Protein AF-A0A0K0PEB9-F1 (afdb_monomer)

Foldseek 3Di:
DDPDPDDFPQDPVDNQEGEAADAAQDKDKDKFAQQFKPVNQPPQKFQKDFQVPDPPAPVVDDPPGDIDGVCVQQPPKDKDWQPDDPRITMIMIGHHLAGDPPDDVGMWTWMHHPNRHIYTYGHDVVSRCLSVPAAEAEAEFDADPVQLETEDECAVVFAWDPPDLRAHEYEYEYEHEAFHKYKYKDADCPDPLQVVKAKPPNPPQFFFQFVHDTDGPCVQQPPKHWDWDADPVRRMIIIMITGHQAHQAKGKTKMKIHRQPRWDQDPNDITGTHMYMYIYIYHGHDNDDPDDDPPD

pLDDT: mean 83.05, std 12.18, range [39.0, 98.06]

Mean predicted aligned error: 13.54 Å

Sequence (296 aa):
SSDSIFIHKKNEKNNSICEIDLVPNRIVGINCPNKKLKPENCFSQMYYIKESEFNGSMESFNDSTNKVDITSIIKNAVSINNIERNNNTYSYLILPNYVDLDANMGQIFICTCDNKYIAKIKTDPESIKAENKHKSETRSCEYDYVNKIARCNI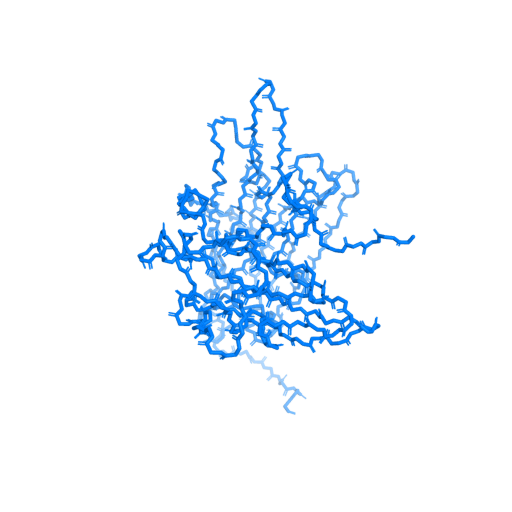MEGMETNVSDVNSTVITYNVNLSRWDRLIIKYPTSNKFQFESSFVNPFNLKEKVLYNNMPTYIDDILPGAIVYNKYDPRTKLIEYTLRIPPYIPKHIQFAIEFNNRYTLANCNEEKVQGNIAYINVNVNQGYKEISGCDFTG

Nearest PDB structures (foldseek):
  7s7q-assembly1_B  TM=3.642E-01  e=2.317E-09  Plasmodium falciparum 3D7
  7kj7-assembly2_A  TM=3.127E-01  e=4.496E-10  Plasmodium falciparum 3D7
  6h5n-assembly1_A  TM=6.547E-01  e=6.128E-06  Plasmodium falciparum 3D7
  7zxf-assembly1_A  TM=2.964E-01  e=2.317E-09  Plasmodium falciparum
  6e63-assembly1_P  TM=7.206E-01  e=8.181E-05  Plasmodium falciparum

InterPro domains:
  IPR010884 6-Cysteine (6-Cys) domain [PF07422] (7-115)
  IPR010884 6-Cysteine (6-Cys) domain [PS51701] (1-135)
  IPR010884 6-Cysteine (6-Cys) domain [PS51701] (137-285)
  IPR010884 6-Cysteine (6-Cys) domain [SM00970] (1-117)
  IPR038160 6-Cysteine (6-Cys) domain superfamily [G3DSA:2.60.40.2860] (1-141)

Organism: Plasmodium vinckei (NCBI:txid5860)

Secondary structure (DSSP, 8-state):
----SS---B-SS-TTEEEEEE-TT-EEEEEEETT-EESTTTTTEEEEEEGGG--S-GGG-STTS-EEEHHHHSTT-EEEEEEEETTEEEEEEE--S----TT-TTEEEEEEETTTEEEEEEE-HHHHHHHH-PPEEEEE-EEETTTTEEEEE-HHHHSPPTT-SS--EEEEEEEE-TT-EEEEEEE-TTSTT-TT-EEESS-TTTEEEETTEEEEHHHHSTT-EEEEEEETTTTEEEEEEEPPSB-SS-EEEEEEEE-TT-EEEETTEEEE--EEEEEEEE---BS--SS-----

Radius of gyration: 22.92 Å; Cα contacts (8 Å, |Δi|>4): 674; chains: 1; bounding box: 53×54×60 Å

Structure (mmCIF, N/CA/C/O backbone):
data_AF-A0A0K0PEB9-F1
#
_entry.id   AF-A0A0K0PEB9-F1
#
loop_
_atom_site.group_PDB
_atom_site.id
_atom_site.type_symbol
_atom_site.label_atom_id
_atom_site.label_alt_id
_atom_site.label_comp_id
_atom_site.label_asym_id
_atom_site.label_entity_id
_atom_site.label_seq_id
_atom_site.pdbx_PDB_ins_code
_atom_site.Cartn_x
_atom_site.Cartn_y
_atom_site.Cartn_z
_atom_site.occupancy
_atom_site.B_iso_or_equiv
_atom_site.auth_seq_id
_atom_site.auth_comp_id
_atom_site.auth_asym_id
_atom_site.auth_atom_id
_atom_site.pdbx_PDB_model_num
ATOM 1 N N . SER A 1 1 ? 8.535 -4.505 31.436 1.00 39.00 1 SER A N 1
ATOM 2 C CA . SER A 1 1 ? 8.425 -5.118 30.101 1.00 39.00 1 SER A CA 1
ATOM 3 C C . SER A 1 1 ? 7.060 -4.754 29.561 1.00 39.00 1 SER A C 1
ATOM 5 O O . SER A 1 1 ? 6.071 -5.229 30.105 1.00 39.00 1 SER A O 1
ATOM 7 N N . SER A 1 2 ? 6.980 -3.805 28.632 1.00 39.38 2 SER A N 1
ATOM 8 C CA . SER A 1 2 ? 5.692 -3.337 28.104 1.00 39.38 2 SER A CA 1
ATOM 9 C C . SER A 1 2 ? 5.847 -2.781 26.692 1.00 39.38 2 SER A C 1
ATOM 11 O O . SER A 1 2 ? 5.469 -1.645 26.422 1.00 39.38 2 SER A O 1
ATOM 13 N N . ASP A 1 3 ? 6.376 -3.600 25.790 1.00 41.31 3 ASP A N 1
ATOM 14 C CA . ASP A 1 3 ? 6.283 -3.347 24.352 1.00 41.31 3 ASP A CA 1
ATOM 15 C C . ASP A 1 3 ? 4.915 -3.854 23.871 1.00 41.31 3 ASP A C 1
ATOM 17 O O . ASP A 1 3 ? 4.792 -4.877 23.198 1.00 41.31 3 ASP A O 1
ATOM 21 N N . SER A 1 4 ? 3.843 -3.197 24.323 1.00 55.91 4 SER A N 1
ATOM 22 C CA . SER A 1 4 ? 2.513 -3.451 23.768 1.00 55.91 4 SER A CA 1
ATOM 23 C C . SER A 1 4 ? 2.443 -2.789 22.397 1.00 55.91 4 SER A C 1
ATOM 25 O O . SER A 1 4 ? 2.573 -1.574 22.293 1.00 55.91 4 SER A O 1
ATOM 27 N N . ILE A 1 5 ? 2.200 -3.579 21.350 1.00 62.69 5 ILE A N 1
ATOM 28 C CA . ILE A 1 5 ? 1.975 -3.081 19.981 1.00 62.69 5 ILE A CA 1
ATOM 29 C C . ILE A 1 5 ? 0.643 -2.319 19.830 1.00 62.69 5 ILE A C 1
ATOM 31 O O . ILE A 1 5 ? 0.369 -1.761 18.772 1.00 62.69 5 ILE A O 1
ATOM 35 N N . PHE A 1 6 ? -0.203 -2.312 20.868 1.00 67.31 6 PHE A N 1
ATOM 36 C CA . PHE A 1 6 ? -1.509 -1.656 20.864 1.00 67.31 6 PHE A CA 1
ATOM 37 C C . PHE A 1 6 ? -1.445 -0.281 21.525 1.00 67.31 6 PHE A C 1
ATOM 39 O O . PHE A 1 6 ? -1.045 -0.150 22.684 1.00 67.31 6 PHE A O 1
ATOM 46 N N . ILE A 1 7 ? -1.938 0.734 20.815 1.00 62.91 7 ILE A N 1
ATOM 47 C CA . ILE A 1 7 ? -2.162 2.071 21.369 1.00 62.91 7 ILE A CA 1
ATOM 48 C C . ILE A 1 7 ? -3.443 2.013 22.212 1.00 62.91 7 ILE A C 1
ATOM 50 O O . ILE A 1 7 ? -4.549 1.912 21.684 1.00 62.91 7 ILE A O 1
ATOM 54 N N . HIS A 1 8 ? -3.307 2.034 23.538 1.00 58.00 8 HIS A N 1
ATOM 55 C CA . HIS A 1 8 ? -4.449 1.969 24.451 1.00 58.00 8 HIS A CA 1
ATOM 56 C C . HIS A 1 8 ? -5.245 3.286 24.463 1.00 58.00 8 HIS A C 1
ATOM 58 O O . HIS A 1 8 ? -4.928 4.191 25.232 1.00 58.00 8 HIS A O 1
ATOM 64 N N . LYS A 1 9 ? -6.331 3.372 23.685 1.00 57.75 9 LYS A N 1
ATOM 65 C CA . LYS A 1 9 ? -7.384 4.385 23.878 1.00 57.75 9 LYS A CA 1
ATOM 66 C C . LYS A 1 9 ? -8.412 3.887 24.902 1.00 57.75 9 LYS A C 1
ATOM 68 O O . LYS A 1 9 ? -9.452 3.336 24.548 1.00 57.75 9 LYS A O 1
ATOM 73 N N . LYS A 1 10 ? -8.099 4.022 26.193 1.00 59.25 10 LYS A N 1
ATOM 74 C CA . LYS A 1 10 ? -9.083 3.774 27.264 1.00 59.25 10 LYS A CA 1
ATOM 75 C C . LYS A 1 10 ? -10.063 4.944 27.328 1.00 59.25 10 LYS A C 1
ATOM 77 O O . LYS A 1 10 ? -9.634 6.091 27.250 1.00 59.25 10 LYS A O 1
ATOM 82 N N . ASN A 1 11 ? -11.353 4.653 27.476 1.00 63.75 11 ASN A N 1
ATOM 83 C CA . ASN A 1 11 ? -12.372 5.684 27.652 1.00 63.75 11 ASN A CA 1
ATOM 84 C C . ASN A 1 11 ? -12.143 6.437 28.981 1.00 63.75 11 ASN A C 1
ATOM 86 O O . ASN A 1 11 ? -11.954 5.812 30.024 1.00 63.75 11 ASN A O 1
ATOM 90 N N . GLU A 1 12 ? -12.190 7.772 28.943 1.00 60.44 12 GLU A N 1
ATOM 91 C CA . GLU A 1 12 ? -11.900 8.650 30.092 1.00 60.44 12 GLU A CA 1
ATOM 92 C C . GLU A 1 12 ? -12.890 8.496 31.260 1.00 60.44 12 GLU A C 1
ATOM 94 O O . GLU A 1 12 ? -12.547 8.769 32.409 1.00 60.44 12 GLU A O 1
ATOM 99 N N . LYS A 1 13 ? -14.121 8.048 30.983 1.00 64.00 13 LYS A N 1
ATOM 100 C CA . LYS A 1 13 ? -15.196 7.875 31.972 1.00 64.00 13 LYS A CA 1
ATOM 101 C C . LYS A 1 13 ? -15.295 6.442 32.491 1.00 64.00 13 LYS A C 1
ATOM 103 O O . LYS A 1 13 ? -15.710 6.238 33.629 1.00 64.00 13 LYS A O 1
ATOM 108 N N . ASN A 1 14 ? -14.934 5.448 31.678 1.00 74.50 14 ASN A N 1
ATOM 109 C CA . ASN A 1 14 ? -14.930 4.044 32.084 1.00 74.50 14 ASN A CA 1
ATOM 110 C C . ASN A 1 14 ? -13.708 3.308 31.524 1.00 74.50 14 ASN A C 1
ATOM 112 O O . ASN A 1 14 ? -13.698 2.860 30.380 1.00 74.50 14 ASN A O 1
ATOM 116 N N . ASN A 1 15 ? -12.723 3.080 32.393 1.00 76.00 15 ASN A N 1
ATOM 117 C CA . ASN A 1 15 ? -11.472 2.386 32.070 1.00 76.00 15 ASN A CA 1
ATOM 118 C C . ASN A 1 15 ? -11.646 0.927 31.607 1.00 76.00 15 ASN A C 1
ATOM 120 O O . ASN A 1 15 ? -10.672 0.308 31.171 1.00 76.00 15 ASN A O 1
ATOM 124 N N . SER A 1 16 ? -12.851 0.367 31.737 1.00 82.31 16 SER A N 1
ATOM 125 C CA . SER A 1 16 ? -13.195 -0.975 31.262 1.00 82.31 16 SER A CA 1
ATOM 126 C C . SER A 1 16 ? -13.665 -0.980 29.803 1.00 82.31 16 SER A C 1
ATOM 128 O O . SER A 1 16 ? -13.763 -2.050 29.206 1.00 82.31 16 SER A O 1
ATOM 130 N N . ILE A 1 17 ? -13.926 0.194 29.218 1.00 86.25 17 ILE A N 1
ATOM 131 C CA . ILE A 1 17 ? -14.344 0.351 27.824 1.00 86.25 17 ILE A CA 1
ATOM 132 C C . ILE A 1 17 ? -13.159 0.854 26.991 1.00 86.25 17 ILE A C 1
ATOM 134 O O . ILE A 1 17 ? -12.533 1.871 27.301 1.00 86.25 17 ILE A O 1
ATOM 138 N N . CYS A 1 18 ? -12.858 0.125 25.922 1.00 86.50 18 CYS A N 1
ATOM 139 C CA . CYS A 1 18 ? -11.914 0.509 24.882 1.00 86.50 18 CYS A CA 1
ATOM 140 C C . CYS A 1 18 ? -12.711 0.958 23.658 1.00 86.50 18 CYS A C 1
ATOM 142 O O . CYS A 1 18 ? -13.524 0.185 23.150 1.00 86.50 18 CYS A O 1
ATOM 144 N N . GLU A 1 19 ? -12.494 2.189 23.201 1.00 87.00 19 GLU A N 1
ATOM 145 C CA . GLU A 1 19 ? -13.156 2.708 22.004 1.00 87.00 19 GLU A CA 1
ATOM 146 C C . GLU A 1 19 ? -12.254 2.520 20.787 1.00 87.00 19 GLU A C 1
ATOM 148 O O . GLU A 1 19 ? -11.094 2.941 20.781 1.00 87.00 19 GLU A O 1
ATOM 153 N N . ILE A 1 20 ? -12.790 1.855 19.766 1.00 87.31 20 ILE A N 1
ATOM 154 C CA . ILE A 1 20 ? -12.085 1.550 18.524 1.00 87.31 20 ILE A CA 1
ATOM 155 C C . ILE A 1 20 ? -12.890 2.136 17.368 1.00 87.31 20 ILE A C 1
ATOM 157 O O . ILE A 1 20 ? -14.010 1.703 17.094 1.00 87.31 20 ILE A O 1
ATOM 161 N N . ASP A 1 21 ? -12.295 3.088 16.662 1.00 84.50 21 ASP A N 1
ATOM 162 C CA . ASP A 1 21 ? -12.891 3.643 15.452 1.00 84.50 21 ASP A CA 1
ATOM 163 C C . ASP A 1 21 ? -12.456 2.809 14.239 1.00 84.50 21 ASP A C 1
ATOM 165 O O . ASP A 1 21 ? -11.262 2.596 14.000 1.00 84.50 21 ASP A O 1
ATOM 169 N N . LEU A 1 22 ? -13.431 2.326 13.468 1.00 83.94 22 LEU A N 1
ATOM 170 C CA . LEU A 1 22 ? -13.203 1.640 12.201 1.00 83.94 22 LEU A CA 1
ATOM 171 C C . LEU A 1 22 ? -12.957 2.679 11.114 1.00 83.94 22 LEU A C 1
ATOM 173 O O . LEU A 1 22 ? -13.887 3.240 10.535 1.00 83.94 22 LEU A O 1
ATOM 177 N N . VAL A 1 23 ? -11.678 2.937 10.870 1.00 78.44 23 VAL A N 1
ATOM 178 C CA . VAL A 1 23 ? -11.197 3.923 9.905 1.00 78.44 23 VAL A CA 1
ATOM 179 C C . VAL A 1 23 ? -10.524 3.200 8.725 1.00 78.44 23 VAL A C 1
ATOM 181 O O . VAL A 1 23 ? -9.711 2.309 8.984 1.00 78.44 23 VAL A O 1
ATOM 184 N N . PRO A 1 24 ? -10.829 3.543 7.454 1.00 76.31 24 PRO A N 1
ATOM 185 C CA . PRO A 1 24 ? -10.252 2.885 6.279 1.00 76.31 24 PRO A CA 1
ATOM 186 C C . PRO A 1 24 ? -8.717 2.870 6.288 1.00 76.31 24 PRO A C 1
ATOM 188 O O . PRO A 1 24 ? -8.083 3.732 6.897 1.00 76.31 24 PRO A O 1
ATOM 191 N N . ASN A 1 25 ? -8.119 1.899 5.588 1.00 68.38 25 ASN A N 1
ATOM 192 C CA . ASN A 1 25 ? -6.662 1.726 5.476 1.00 68.38 25 ASN A CA 1
ATOM 193 C C . ASN A 1 25 ? -5.943 1.616 6.841 1.00 68.38 25 ASN A C 1
ATOM 195 O O . ASN A 1 25 ? -4.844 2.137 7.036 1.00 68.38 25 ASN A O 1
ATOM 199 N N . ARG A 1 26 ? -6.581 0.979 7.831 1.00 77.75 26 ARG A N 1
ATOM 200 C CA . ARG A 1 26 ? -5.985 0.716 9.149 1.00 77.75 26 ARG A CA 1
ATOM 201 C C . ARG A 1 26 ? -6.176 -0.730 9.569 1.00 77.75 26 ARG A C 1
ATOM 203 O O . ARG A 1 26 ? -7.090 -1.423 9.126 1.00 77.75 26 ARG A O 1
ATOM 210 N N . ILE A 1 27 ? -5.308 -1.156 10.479 1.00 82.12 27 ILE A N 1
ATOM 211 C CA . ILE A 1 27 ? -5.440 -2.418 11.197 1.00 82.12 27 ILE A CA 1
ATOM 212 C C . ILE A 1 27 ? -5.854 -2.083 12.622 1.00 82.12 27 ILE A C 1
ATOM 214 O O . ILE A 1 27 ? -5.212 -1.268 13.286 1.00 82.12 27 ILE A O 1
ATOM 218 N N . VAL A 1 28 ? -6.914 -2.721 13.096 1.00 87.56 28 VAL A N 1
ATOM 219 C CA . VAL A 1 28 ? -7.317 -2.676 14.502 1.00 87.56 28 VAL A CA 1
ATOM 220 C C . VAL A 1 28 ? -7.172 -4.063 15.106 1.00 87.56 28 VAL A C 1
ATOM 222 O O . VAL A 1 28 ? -7.186 -5.067 14.396 1.00 87.56 28 VAL A O 1
ATOM 225 N N . GLY A 1 29 ? -7.006 -4.140 16.421 1.00 88.62 29 GLY A N 1
ATOM 226 C CA . GLY A 1 29 ? -6.894 -5.429 17.080 1.00 88.62 29 GLY A CA 1
ATOM 227 C C . GLY A 1 29 ? -7.183 -5.373 18.569 1.00 88.62 29 GLY A C 1
ATOM 228 O O . GLY A 1 29 ? -7.171 -4.310 19.190 1.00 88.62 29 GLY A O 1
ATOM 229 N N . ILE A 1 30 ? -7.456 -6.548 19.123 1.00 88.81 30 ILE A N 1
ATOM 230 C CA . ILE A 1 30 ? -7.742 -6.786 20.532 1.00 88.81 30 ILE A CA 1
ATOM 231 C C . ILE A 1 30 ? -6.785 -7.868 21.015 1.00 88.81 30 ILE A C 1
ATOM 233 O O . ILE A 1 30 ? -6.625 -8.908 20.382 1.00 88.81 30 ILE A O 1
ATOM 237 N N . ASN A 1 31 ? -6.181 -7.620 22.170 1.00 87.38 31 ASN A N 1
ATOM 238 C CA . ASN A 1 31 ? -5.461 -8.616 22.946 1.00 87.38 31 ASN A CA 1
ATOM 239 C C . ASN A 1 31 ? -6.259 -8.884 24.224 1.00 87.38 31 ASN A C 1
ATOM 241 O O . ASN A 1 31 ? -6.327 -8.018 25.099 1.00 87.38 31 ASN A O 1
ATOM 245 N N . CYS A 1 32 ? -6.884 -10.055 24.307 1.00 86.88 32 CYS A N 1
ATOM 246 C CA . CYS A 1 32 ? -7.763 -10.427 25.402 1.00 86.88 32 CYS A CA 1
ATOM 247 C C . CYS A 1 32 ? -7.108 -11.457 26.334 1.00 86.88 32 CYS A C 1
ATOM 249 O O . CYS A 1 32 ? -6.793 -12.557 25.879 1.00 86.88 32 CYS A O 1
ATOM 251 N N . PRO A 1 33 ? -6.920 -11.166 27.632 1.00 85.12 33 PRO A N 1
ATOM 252 C CA . PRO A 1 33 ? -6.400 -12.152 28.572 1.00 85.12 33 PRO A CA 1
ATOM 253 C C . PRO A 1 33 ? -7.372 -13.306 28.847 1.00 85.12 33 PRO A C 1
ATOM 255 O O . PRO A 1 33 ? -8.581 -13.215 28.630 1.00 85.12 33 PRO A O 1
ATOM 258 N N . ASN A 1 34 ? -6.818 -14.403 29.366 1.00 84.00 34 ASN A N 1
ATOM 259 C CA . ASN A 1 34 ? -7.530 -15.595 29.844 1.00 84.00 34 ASN A CA 1
ATOM 260 C C . ASN A 1 34 ? -8.392 -16.311 28.796 1.00 84.00 34 ASN A C 1
ATOM 262 O O . ASN A 1 34 ? -9.242 -17.121 29.161 1.00 84.00 34 ASN A O 1
ATOM 266 N N . LYS A 1 35 ? -8.194 -16.013 27.508 1.00 78.75 35 LYS A N 1
ATOM 267 C CA . LYS A 1 35 ? -8.937 -16.587 26.376 1.00 78.75 35 LYS A CA 1
ATOM 268 C C . LYS A 1 35 ? -10.462 -16.435 26.437 1.00 78.75 35 LYS A C 1
ATOM 270 O O . LYS A 1 35 ? -11.198 -17.189 25.812 1.00 78.75 35 LYS A O 1
ATOM 275 N N . LYS A 1 36 ? -10.957 -15.443 27.177 1.00 86.62 36 LYS A N 1
ATOM 276 C CA . LYS A 1 36 ? -12.396 -15.187 27.362 1.00 86.62 36 LYS A CA 1
ATOM 277 C C . LYS A 1 36 ? -12.887 -14.063 26.449 1.00 86.62 36 LYS A C 1
ATOM 279 O O . LYS A 1 36 ? -13.495 -13.105 26.927 1.00 86.62 36 LYS A O 1
ATOM 284 N N . LEU A 1 37 ? -12.574 -14.147 25.158 1.00 89.62 37 LEU A N 1
ATOM 285 C CA . LEU A 1 37 ? -13.074 -13.209 24.151 1.00 89.62 37 LEU A CA 1
ATOM 286 C C . LEU A 1 37 ? -14.478 -13.641 23.707 1.00 89.62 37 LEU A C 1
ATOM 288 O O . LEU A 1 37 ? -14.691 -14.812 23.402 1.00 89.62 37 LEU A O 1
ATOM 292 N N . LYS A 1 38 ? -15.436 -12.711 23.683 1.00 90.19 38 LYS A N 1
ATOM 293 C CA . LYS A 1 38 ? -16.801 -12.955 23.201 1.00 90.19 38 LYS A CA 1
ATOM 294 C C . LYS A 1 38 ? -17.256 -11.863 22.216 1.00 90.19 38 LYS A C 1
ATOM 296 O O . LYS A 1 38 ? -17.102 -10.687 22.534 1.00 90.19 38 LYS A O 1
ATOM 301 N N . PRO A 1 39 ? -17.879 -12.206 21.075 1.00 90.38 39 PRO A N 1
ATOM 302 C CA . PRO A 1 39 ? -17.980 -13.556 20.513 1.00 90.38 39 PRO A CA 1
ATOM 303 C C . PRO A 1 39 ? -16.595 -14.188 20.317 1.00 90.38 39 PRO A C 1
ATOM 305 O O . PRO A 1 39 ? -15.607 -13.466 20.184 1.00 90.38 39 PRO A O 1
ATOM 308 N N . GLU A 1 40 ? -16.518 -15.521 20.341 1.00 86.25 40 GLU A N 1
ATOM 309 C CA . GLU A 1 40 ? -15.233 -16.244 20.296 1.00 86.25 40 GLU A CA 1
ATOM 310 C C . GLU A 1 40 ? -14.388 -15.858 19.080 1.00 86.25 40 GLU A C 1
ATOM 312 O O . GLU A 1 40 ? -13.171 -15.884 19.138 1.00 86.25 40 GLU A O 1
ATOM 317 N N . ASN A 1 41 ? -15.023 -15.470 17.980 1.00 85.81 41 ASN A N 1
ATOM 318 C CA . ASN A 1 41 ? -14.407 -15.069 16.722 1.00 85.81 41 ASN A CA 1
ATOM 319 C C . ASN A 1 41 ? -14.537 -13.563 16.443 1.00 85.81 41 ASN A C 1
ATOM 321 O O . ASN A 1 41 ? -14.538 -13.173 15.278 1.00 85.81 41 ASN A O 1
ATOM 325 N N . CYS A 1 42 ? -14.638 -12.702 17.458 1.00 88.25 42 CYS A N 1
ATOM 326 C CA . CYS A 1 42 ? -14.404 -11.267 17.255 1.00 88.25 42 CYS A CA 1
ATOM 327 C C . CYS A 1 42 ? -13.013 -11.095 16.615 1.00 88.25 42 CYS A C 1
ATOM 329 O O . CYS A 1 42 ? -12.052 -11.625 17.165 1.00 88.25 42 CYS A O 1
ATOM 331 N N . PHE A 1 43 ? -12.813 -10.460 15.455 1.00 88.81 43 PHE A N 1
ATOM 332 C CA . PHE A 1 43 ? -13.622 -9.491 14.700 1.00 88.81 43 PHE A CA 1
ATOM 333 C C . PHE A 1 43 ? -14.453 -10.056 13.529 1.00 88.81 43 PHE A C 1
ATOM 335 O O . PHE A 1 43 ? -15.138 -9.276 12.875 1.00 88.81 43 PHE A O 1
ATOM 342 N N . SER A 1 44 ? -14.416 -11.359 13.224 1.00 87.06 44 SER A N 1
ATOM 343 C CA . SER A 1 44 ? -15.288 -11.937 12.181 1.00 87.06 44 SER A CA 1
ATOM 344 C C . SER A 1 44 ? -16.759 -11.782 12.524 1.00 87.06 44 SER A C 1
ATOM 346 O O . SER A 1 44 ? -17.521 -11.309 11.691 1.00 87.06 44 SER A O 1
ATOM 348 N N . GLN A 1 45 ? -17.149 -12.162 13.744 1.00 90.81 45 GLN A N 1
ATOM 349 C CA . GLN A 1 45 ? -18.497 -11.925 14.244 1.00 90.81 45 GLN A CA 1
ATOM 350 C C . GLN A 1 45 ? -18.458 -11.088 15.509 1.00 90.81 45 GLN A C 1
ATOM 352 O O . GLN A 1 45 ? -17.676 -11.337 16.427 1.00 90.81 45 GLN A O 1
ATOM 357 N N . MET A 1 46 ? -19.328 -10.090 15.554 1.00 92.06 46 MET A N 1
ATOM 358 C CA . MET A 1 46 ? -19.422 -9.158 16.670 1.00 92.06 46 MET A CA 1
ATOM 359 C C . MET A 1 46 ? -20.877 -8.956 17.047 1.00 92.06 46 MET A C 1
ATOM 361 O O . MET A 1 46 ? -21.759 -9.052 16.190 1.00 92.06 46 MET A O 1
ATOM 365 N N . TYR A 1 47 ? -21.125 -8.662 18.322 1.00 92.44 47 TYR A N 1
ATOM 366 C CA . TYR A 1 47 ? -22.451 -8.222 18.731 1.00 92.44 47 TYR A CA 1
ATOM 367 C C . TYR A 1 47 ? -22.757 -6.897 18.052 1.00 92.44 47 TYR A C 1
ATOM 369 O O . TYR A 1 47 ? -21.894 -6.023 18.000 1.00 92.44 47 TYR A O 1
ATOM 377 N N . TYR A 1 48 ? -23.968 -6.755 17.536 1.00 89.81 48 TYR A N 1
ATOM 378 C CA . TYR A 1 48 ? -24.339 -5.627 16.699 1.00 89.81 48 TYR A CA 1
ATOM 379 C C . TYR A 1 48 ? -25.674 -5.069 17.167 1.00 89.81 48 TYR A C 1
ATOM 381 O O . TYR A 1 48 ? -26.718 -5.716 17.040 1.00 89.81 48 TYR A O 1
ATOM 389 N N . ILE A 1 49 ? -25.598 -3.896 17.791 1.00 88.75 49 ILE A N 1
ATOM 390 C CA . ILE A 1 49 ? -26.708 -3.256 18.498 1.00 88.75 49 ILE A CA 1
ATOM 391 C C . ILE A 1 49 ? -26.780 -1.775 18.147 1.00 88.75 49 ILE A C 1
ATOM 393 O O . ILE A 1 49 ? -25.800 -1.183 17.683 1.00 88.75 49 ILE A O 1
ATOM 397 N N . LYS A 1 50 ? -27.925 -1.148 18.421 1.00 88.12 50 LYS A N 1
ATOM 398 C CA . LYS A 1 50 ? -28.035 0.308 18.314 1.00 88.12 50 LYS A CA 1
ATOM 399 C C . LYS A 1 50 ? -27.254 0.972 19.440 1.00 88.12 50 LYS A C 1
ATOM 401 O O . LYS A 1 50 ? -27.293 0.525 20.583 1.00 88.12 50 LYS A O 1
ATOM 406 N N . GLU A 1 51 ? -26.600 2.089 19.148 1.00 86.25 51 GLU A N 1
ATOM 407 C CA . GLU A 1 51 ? -25.827 2.824 20.152 1.00 86.25 51 GLU A CA 1
ATOM 408 C C . GLU A 1 51 ? -26.699 3.292 21.326 1.00 86.25 51 GLU A C 1
ATOM 410 O O . GLU A 1 51 ? -26.257 3.264 22.470 1.00 86.25 51 GLU A O 1
ATOM 415 N N . SER A 1 52 ? -27.964 3.636 21.068 1.00 83.44 52 SER A N 1
ATOM 416 C CA . SER A 1 52 ? -28.936 4.009 22.103 1.00 83.44 52 SER A CA 1
ATOM 417 C C . SER A 1 52 ? -29.272 2.881 23.085 1.00 83.44 52 SER A C 1
ATOM 419 O O . SER A 1 52 ? -29.755 3.151 24.178 1.00 83.44 52 SER A O 1
ATOM 421 N N . GLU A 1 53 ? -29.058 1.622 22.696 1.00 84.94 53 GLU A N 1
ATOM 422 C CA . GLU A 1 53 ? -29.317 0.439 23.529 1.00 84.94 53 GLU A CA 1
ATOM 423 C C . GLU A 1 53 ? -28.093 0.072 24.386 1.00 84.94 53 GLU A C 1
ATOM 425 O O . GLU A 1 53 ? -28.175 -0.773 25.278 1.00 84.94 53 GLU A O 1
ATOM 430 N N . PHE A 1 54 ? -26.950 0.726 24.155 1.00 86.62 54 PHE A N 1
ATOM 431 C CA . PHE A 1 54 ? -25.731 0.488 24.910 1.00 86.62 54 PHE A CA 1
ATOM 432 C C . PHE A 1 54 ? -25.767 1.185 26.272 1.00 86.62 54 PHE A C 1
ATOM 434 O O . PHE A 1 54 ? -25.612 2.400 26.378 1.00 86.62 54 PHE A O 1
ATOM 441 N N . ASN A 1 55 ? -25.890 0.398 27.339 1.00 82.12 55 ASN A N 1
ATOM 442 C CA . ASN A 1 55 ? -25.899 0.891 28.720 1.00 82.12 55 ASN A CA 1
ATOM 443 C C . ASN A 1 55 ? -24.533 0.785 29.432 1.00 82.12 55 ASN A C 1
ATOM 445 O O . ASN A 1 55 ? -24.435 1.082 30.620 1.00 82.12 55 ASN A O 1
ATOM 449 N N . GLY A 1 56 ? -23.482 0.336 28.736 1.00 78.69 56 GLY A N 1
ATOM 450 C CA . GLY A 1 56 ? -22.146 0.149 29.313 1.00 78.69 56 GLY A CA 1
ATOM 451 C C . GLY A 1 56 ? -21.972 -1.098 30.189 1.00 78.69 56 GLY A C 1
ATOM 452 O O . GLY A 1 56 ? -20.886 -1.280 30.739 1.00 78.69 56 GLY A O 1
ATOM 453 N N . SER A 1 57 ? -22.991 -1.957 30.312 1.00 78.62 57 SER A N 1
ATOM 454 C CA . SER A 1 57 ? -22.941 -3.198 31.095 1.00 78.62 57 SER A CA 1
ATOM 455 C C . SER A 1 57 ? -22.771 -4.431 30.210 1.00 78.62 57 SER A C 1
ATOM 457 O O . SER A 1 57 ? -23.452 -4.594 29.196 1.00 78.62 57 SER A O 1
ATOM 459 N N . MET A 1 58 ? -21.900 -5.347 30.639 1.00 72.56 58 MET A N 1
ATOM 460 C CA . MET A 1 58 ? -21.659 -6.619 29.953 1.00 72.56 58 MET A CA 1
ATOM 461 C C . MET A 1 58 ? -22.831 -7.600 30.030 1.00 72.56 58 MET A C 1
ATOM 463 O O . MET A 1 58 ? -22.928 -8.483 29.183 1.00 72.56 58 MET A O 1
ATOM 467 N N . GLU A 1 59 ? -23.726 -7.439 31.006 1.00 72.00 59 GLU A N 1
ATOM 468 C CA . GLU A 1 59 ? -24.890 -8.318 31.212 1.00 72.00 59 GLU A CA 1
ATOM 469 C C . GLU A 1 59 ? -25.871 -8.293 30.032 1.00 72.00 59 GLU A C 1
ATOM 471 O O . GLU A 1 59 ? -26.661 -9.216 29.853 1.00 72.00 59 GLU A O 1
ATOM 476 N N . SER A 1 60 ? -25.784 -7.255 29.196 1.00 68.75 60 SER A N 1
ATOM 477 C CA . SER A 1 60 ? -26.579 -7.107 27.977 1.00 68.75 60 SER A CA 1
ATOM 478 C C . SER A 1 60 ? -26.093 -7.970 26.800 1.00 68.75 60 SER A C 1
ATOM 480 O O . SER A 1 60 ? -26.824 -8.116 25.819 1.00 68.75 60 SER A O 1
ATOM 482 N N . PHE A 1 61 ? -24.898 -8.573 26.891 1.00 80.50 61 PHE A N 1
ATOM 483 C CA . PHE A 1 61 ? -24.287 -9.353 25.809 1.00 80.50 61 PHE A CA 1
ATOM 484 C C . PHE A 1 61 ? -24.212 -10.838 26.160 1.00 80.50 61 PHE A C 1
ATOM 486 O O . PHE A 1 61 ? -23.371 -11.276 26.949 1.00 80.50 61 PHE A O 1
ATOM 493 N N . ASN A 1 62 ? -25.073 -11.630 25.532 1.00 74.38 62 ASN A N 1
ATOM 494 C CA . ASN A 1 62 ? -25.123 -13.078 25.682 1.00 74.38 62 ASN A CA 1
ATOM 495 C C . ASN A 1 62 ? -25.224 -13.755 24.305 1.00 74.38 62 ASN A C 1
ATOM 497 O O . ASN A 1 62 ? -25.187 -13.105 23.262 1.00 74.38 62 ASN A O 1
ATOM 501 N N . ASP A 1 63 ? -25.353 -15.079 24.287 1.00 70.50 63 ASP A N 1
ATOM 502 C CA . ASP A 1 63 ? -25.385 -15.821 23.026 1.00 70.50 63 ASP A CA 1
ATOM 503 C C . ASP A 1 63 ? -26.631 -15.575 22.167 1.00 70.50 63 ASP A C 1
ATOM 505 O O . ASP A 1 63 ? -26.576 -15.857 20.971 1.00 70.50 63 ASP A O 1
ATOM 509 N N . SER A 1 64 ? -27.708 -15.015 22.731 1.00 72.25 64 SER A N 1
ATOM 510 C CA . SER A 1 64 ? -28.901 -14.611 21.979 1.00 72.25 64 SER A CA 1
ATOM 511 C C . SER A 1 64 ? -28.849 -13.168 21.473 1.00 72.25 64 SER A C 1
ATOM 513 O O . SER A 1 64 ? -29.715 -12.771 20.693 1.00 72.25 64 SER A O 1
ATOM 515 N N . THR A 1 65 ? -27.839 -12.382 21.858 1.00 81.38 65 THR A N 1
ATOM 516 C CA . THR A 1 65 ? -27.603 -11.058 21.279 1.00 81.38 65 THR A CA 1
ATOM 517 C C . THR A 1 65 ? -27.282 -11.190 19.790 1.00 81.38 65 THR A C 1
ATOM 519 O O . THR A 1 65 ? -26.510 -12.060 19.388 1.00 81.38 65 THR A O 1
ATOM 522 N N . ASN A 1 66 ? -27.850 -10.302 18.969 1.00 85.56 66 ASN A N 1
ATOM 523 C CA . ASN A 1 66 ? -27.628 -10.282 17.526 1.00 85.56 66 ASN A CA 1
ATOM 524 C C . ASN A 1 66 ? -26.129 -10.191 17.194 1.00 85.56 66 ASN A C 1
ATOM 526 O O . ASN A 1 66 ? -25.433 -9.301 17.691 1.00 85.56 66 ASN A O 1
ATOM 530 N N . LYS A 1 67 ? -25.647 -11.104 16.346 1.00 90.56 67 LYS A N 1
ATOM 531 C CA . LYS A 1 67 ? -24.259 -11.165 15.875 1.00 90.56 67 LYS A CA 1
ATOM 532 C C . LYS A 1 67 ? -24.248 -10.944 14.368 1.00 90.56 67 LYS A C 1
ATOM 534 O O . LYS A 1 67 ? -25.064 -11.524 13.658 1.00 90.56 67 LYS A O 1
ATOM 539 N N . VAL A 1 68 ? -23.305 -10.147 13.881 1.00 89.31 68 VAL A N 1
ATOM 540 C CA . VAL A 1 68 ? -23.148 -9.874 12.446 1.00 89.31 68 VAL A CA 1
ATOM 541 C C . VAL A 1 68 ? -21.755 -10.253 11.976 1.00 89.31 68 VAL A C 1
ATOM 543 O O . VAL A 1 68 ? -20.794 -10.114 12.733 1.00 89.31 68 VAL A O 1
ATOM 546 N N . ASP A 1 69 ? -21.653 -10.721 10.733 1.00 88.31 69 ASP A N 1
ATOM 547 C CA . ASP A 1 69 ? -20.368 -10.893 10.059 1.00 88.31 69 ASP A CA 1
ATOM 548 C C . ASP A 1 69 ? -19.856 -9.534 9.572 1.00 88.31 69 ASP A C 1
ATOM 550 O O . ASP A 1 69 ? -20.539 -8.848 8.804 1.00 88.31 69 ASP A O 1
ATOM 554 N N . ILE A 1 70 ? -18.653 -9.138 9.986 1.00 84.81 70 ILE A N 1
ATOM 555 C CA . ILE A 1 70 ? -18.093 -7.836 9.611 1.00 84.81 70 ILE A CA 1
ATOM 556 C C . ILE A 1 70 ? -17.924 -7.675 8.100 1.00 84.81 70 ILE A C 1
ATOM 558 O O . ILE A 1 70 ? -18.073 -6.567 7.598 1.00 84.81 70 ILE A O 1
ATOM 562 N N . THR A 1 71 ? -17.678 -8.756 7.357 1.00 82.12 71 THR A N 1
ATOM 563 C CA . THR A 1 71 ? -17.487 -8.712 5.897 1.00 82.12 71 THR A CA 1
ATOM 564 C C . THR A 1 71 ? -18.786 -8.440 5.140 1.00 82.12 71 THR A C 1
ATOM 566 O O . THR A 1 71 ? -18.755 -7.911 4.027 1.00 82.12 71 THR A O 1
ATOM 569 N N . SER A 1 72 ? -19.934 -8.738 5.762 1.00 82.88 72 SER A N 1
ATOM 570 C CA . SER A 1 72 ? -21.256 -8.383 5.232 1.00 82.88 72 SER A CA 1
ATOM 571 C C . SER A 1 72 ? -21.549 -6.884 5.342 1.00 82.88 72 SER A C 1
ATOM 573 O O . SER A 1 72 ? -22.333 -6.355 4.557 1.00 82.88 72 SER A O 1
ATOM 575 N N . ILE A 1 73 ? -20.887 -6.201 6.283 1.00 82.38 73 ILE A N 1
ATOM 576 C CA . ILE A 1 73 ? -21.042 -4.766 6.526 1.00 82.38 73 ILE A CA 1
ATOM 577 C C . ILE A 1 73 ? -19.932 -3.962 5.838 1.00 82.38 73 ILE A C 1
ATOM 579 O O . ILE A 1 73 ? -20.206 -3.000 5.129 1.00 82.38 73 ILE A O 1
ATOM 583 N N . ILE A 1 74 ? -18.676 -4.372 6.016 1.00 82.50 74 ILE A N 1
ATOM 584 C CA . ILE A 1 74 ? -17.492 -3.759 5.414 1.00 82.50 74 ILE A CA 1
ATOM 585 C C . ILE A 1 74 ? -16.903 -4.747 4.407 1.00 82.50 74 ILE A C 1
ATOM 587 O O . ILE A 1 74 ? -16.118 -5.636 4.751 1.00 82.50 74 ILE A O 1
ATOM 591 N N . LYS A 1 75 ? -17.281 -4.577 3.137 1.00 81.25 75 LYS A N 1
A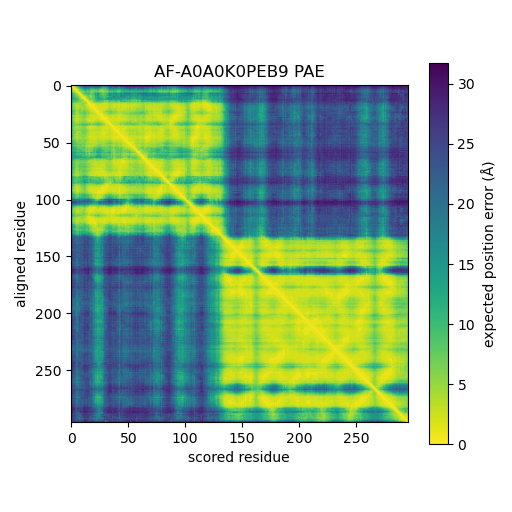TOM 592 C CA . LYS A 1 75 ? -16.781 -5.408 2.034 1.00 81.25 75 LYS A CA 1
ATOM 593 C C . LYS A 1 75 ? -15.253 -5.368 1.975 1.00 81.25 75 LYS A C 1
ATOM 595 O O . LYS A 1 75 ? -14.653 -4.308 2.118 1.00 81.25 75 LYS A O 1
ATOM 600 N N . ASN A 1 76 ? -14.634 -6.514 1.698 1.00 78.94 76 ASN A N 1
ATOM 601 C CA . ASN A 1 76 ? -13.176 -6.694 1.603 1.00 78.94 76 ASN A CA 1
ATOM 602 C C . ASN A 1 76 ? -12.390 -6.478 2.910 1.00 78.94 76 ASN A C 1
ATOM 604 O O . ASN A 1 76 ? -11.160 -6.450 2.869 1.00 78.94 76 ASN A O 1
ATOM 608 N N . ALA A 1 77 ? -13.052 -6.344 4.063 1.00 83.50 77 ALA A N 1
ATOM 609 C CA . ALA A 1 77 ? -12.355 -6.431 5.340 1.00 83.50 77 ALA A CA 1
ATOM 610 C C . ALA A 1 77 ? -11.825 -7.857 5.566 1.00 83.50 77 ALA A C 1
ATOM 612 O O . ALA A 1 77 ? -12.470 -8.837 5.192 1.00 83.50 77 ALA A O 1
ATOM 613 N N . VAL A 1 78 ? -10.658 -7.974 6.200 1.00 83.94 78 VAL A N 1
ATOM 614 C CA . VAL A 1 78 ? -10.042 -9.270 6.520 1.00 83.94 78 VAL A CA 1
ATOM 615 C C . VAL A 1 78 ? -9.897 -9.398 8.029 1.00 83.94 78 VAL A C 1
ATOM 617 O O . VAL A 1 78 ? -9.167 -8.641 8.666 1.00 83.94 78 VAL A O 1
ATOM 620 N N . SER A 1 79 ? -10.592 -10.371 8.608 1.00 86.62 79 SER A N 1
ATOM 621 C CA . SER A 1 79 ? -10.503 -10.714 10.028 1.00 86.62 79 SER A CA 1
ATOM 622 C C . SER A 1 79 ? -9.495 -11.838 10.261 1.00 86.62 79 SER A C 1
ATOM 624 O O . SER A 1 79 ? -9.543 -12.863 9.581 1.00 86.62 79 SER A O 1
ATOM 626 N N . ILE A 1 80 ? -8.637 -11.680 11.264 1.00 82.88 80 ILE A N 1
ATOM 627 C CA . ILE A 1 80 ? -7.699 -12.703 11.734 1.00 82.88 80 ILE A CA 1
ATOM 628 C C . ILE A 1 80 ? -7.997 -12.925 13.217 1.00 82.88 80 ILE A C 1
ATOM 630 O O . ILE A 1 80 ? -7.736 -12.032 14.018 1.00 82.88 80 ILE A O 1
ATOM 634 N N . ASN A 1 81 ? -8.535 -14.082 13.604 1.00 83.06 81 ASN A N 1
ATOM 635 C CA . ASN A 1 81 ? -8.990 -14.308 14.983 1.00 83.06 81 ASN A CA 1
ATOM 636 C C . ASN A 1 81 ? -8.221 -15.422 15.683 1.00 83.06 81 ASN A C 1
ATOM 638 O O . ASN A 1 81 ? -7.643 -16.295 15.038 1.00 83.06 81 ASN A O 1
ATOM 642 N N . ASN A 1 82 ? -8.326 -15.430 17.011 1.00 69.06 82 ASN A N 1
ATOM 643 C CA . ASN A 1 82 ? -7.947 -16.549 17.872 1.00 69.06 82 ASN A CA 1
ATOM 644 C C . ASN A 1 82 ? -6.498 -17.002 17.740 1.00 69.06 82 ASN A C 1
ATOM 646 O O . ASN A 1 82 ? -6.179 -18.181 17.885 1.00 69.06 82 ASN A O 1
ATOM 650 N N . ILE A 1 83 ? -5.595 -16.044 17.534 1.00 71.31 83 ILE A N 1
ATOM 651 C CA . ILE A 1 83 ? -4.169 -16.311 17.678 1.00 71.31 83 ILE A CA 1
ATOM 652 C C . ILE A 1 83 ? -3.890 -16.400 19.178 1.00 71.31 83 ILE A C 1
ATOM 654 O O . ILE A 1 83 ? -3.844 -15.389 19.881 1.00 71.31 83 ILE A O 1
ATOM 658 N N . GLU A 1 84 ? -3.745 -17.619 19.686 1.00 73.31 84 GLU A N 1
ATOM 659 C CA . GLU A 1 84 ? -3.474 -17.855 21.100 1.00 73.31 84 GLU A CA 1
ATOM 660 C C . GLU A 1 84 ? -1.979 -17.731 21.403 1.00 73.31 84 GLU A C 1
ATOM 662 O O . GLU A 1 84 ? -1.143 -18.413 20.808 1.00 73.31 84 GLU A O 1
ATOM 667 N N . ARG A 1 85 ? -1.620 -16.885 22.373 1.00 70.44 85 ARG A N 1
ATOM 668 C CA . ARG A 1 85 ? -0.238 -16.773 22.856 1.00 70.44 85 ARG A CA 1
ATOM 669 C C . ARG A 1 85 ? -0.224 -16.400 24.330 1.00 70.44 85 ARG A C 1
ATOM 671 O O . ARG A 1 85 ? -0.862 -15.432 24.723 1.00 70.44 85 ARG A O 1
ATOM 678 N N . ASN A 1 86 ? 0.531 -17.138 25.146 1.00 69.06 86 ASN A N 1
ATOM 679 C CA . ASN A 1 86 ? 0.743 -16.835 26.570 1.00 69.06 86 ASN A CA 1
ATOM 680 C C . ASN A 1 86 ? -0.563 -16.583 27.357 1.00 69.06 86 ASN A C 1
ATOM 682 O O . ASN A 1 86 ? -0.673 -15.597 28.077 1.00 69.06 86 ASN A O 1
ATOM 686 N N . ASN A 1 87 ? -1.554 -17.467 27.199 1.00 80.25 87 ASN A N 1
ATOM 687 C CA . ASN A 1 87 ? -2.889 -17.376 27.815 1.00 80.25 87 ASN A CA 1
ATOM 688 C C . ASN A 1 87 ? -3.749 -16.167 27.388 1.00 80.25 87 ASN A C 1
ATOM 690 O O . ASN A 1 87 ? -4.801 -15.920 27.975 1.00 80.25 87 ASN A O 1
ATOM 694 N N . ASN A 1 88 ? -3.333 -15.449 26.347 1.00 81.25 88 ASN A N 1
ATOM 695 C CA . ASN A 1 88 ? -4.117 -14.398 25.719 1.00 81.25 88 ASN A CA 1
ATOM 696 C C . ASN A 1 88 ? -4.641 -14.852 24.353 1.00 81.25 88 ASN A C 1
ATOM 698 O O . ASN A 1 88 ? -4.012 -15.667 23.671 1.00 81.25 88 ASN A O 1
ATOM 702 N N . THR A 1 89 ? -5.753 -14.257 23.941 1.00 83.88 89 THR A N 1
ATOM 703 C CA . THR A 1 89 ? -6.352 -14.388 22.615 1.00 83.88 89 THR A CA 1
ATOM 704 C C . THR A 1 89 ? -6.187 -13.077 21.869 1.00 83.88 89 THR A C 1
ATOM 706 O O . THR A 1 89 ? -6.665 -12.035 22.321 1.00 83.88 89 THR A O 1
ATOM 709 N N . TYR A 1 90 ? -5.511 -13.130 20.725 1.00 83.94 90 TYR A N 1
ATOM 710 C CA . TYR A 1 90 ? -5.352 -11.991 19.835 1.00 83.94 90 TYR A CA 1
ATOM 711 C C . TYR A 1 90 ? -6.302 -12.109 18.651 1.00 83.94 90 TYR A C 1
ATOM 713 O O . TYR A 1 90 ? -6.388 -13.164 18.017 1.00 83.94 90 TYR A O 1
ATOM 721 N N . SER A 1 91 ? -6.934 -10.990 18.322 1.00 88.69 91 SER A N 1
ATOM 722 C CA . SER A 1 91 ? -7.745 -10.846 17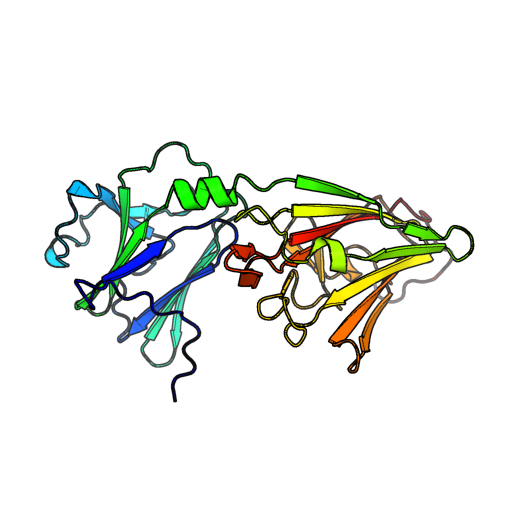.121 1.00 88.69 91 SER A CA 1
ATOM 723 C C . SER A 1 91 ? -7.467 -9.513 16.445 1.00 88.69 91 SER A C 1
ATOM 725 O O . SER A 1 91 ? -7.219 -8.509 17.114 1.00 88.69 91 SER A O 1
ATOM 727 N N . TYR A 1 92 ? -7.533 -9.499 15.119 1.00 87.56 92 TYR A N 1
ATOM 728 C CA . TYR A 1 92 ? -7.239 -8.350 14.274 1.00 87.56 92 TYR A CA 1
ATOM 729 C C . TYR A 1 92 ? -8.291 -8.202 13.180 1.00 87.56 92 TYR A C 1
ATOM 731 O O . TYR A 1 92 ? -8.855 -9.185 12.696 1.00 87.56 92 TYR A O 1
ATOM 739 N N . LEU A 1 93 ? -8.503 -6.964 12.758 1.00 88.19 93 LEU A N 1
ATOM 740 C CA . LEU A 1 93 ? -9.306 -6.606 11.602 1.00 88.19 93 LEU A CA 1
ATOM 741 C C . LEU A 1 93 ? -8.497 -5.658 10.726 1.00 88.19 93 LEU A C 1
ATOM 743 O O . LEU A 1 93 ? -8.083 -4.584 11.165 1.00 88.19 93 LEU A O 1
ATOM 747 N N . ILE A 1 94 ? -8.278 -6.076 9.487 1.00 82.44 94 ILE A N 1
ATOM 748 C CA . ILE A 1 94 ? -7.653 -5.278 8.439 1.00 82.44 94 ILE A CA 1
ATOM 749 C C . ILE A 1 94 ? -8.785 -4.639 7.640 1.00 82.44 94 ILE A C 1
ATOM 751 O O . ILE A 1 94 ? -9.598 -5.346 7.037 1.00 82.44 94 ILE A O 1
ATOM 755 N N . LEU A 1 95 ? -8.862 -3.310 7.672 1.00 82.69 95 LEU A N 1
ATOM 756 C CA . LEU A 1 95 ? -9.891 -2.555 6.964 1.00 82.69 95 LEU A CA 1
ATOM 757 C C . LEU A 1 95 ? -9.453 -2.254 5.524 1.00 82.69 95 LEU A C 1
ATOM 759 O O . LEU A 1 95 ? -8.273 -1.982 5.289 1.00 82.69 95 LEU A O 1
ATOM 763 N N . PRO A 1 96 ? -10.390 -2.271 4.560 1.00 76.38 96 PRO A N 1
ATOM 764 C CA . PRO A 1 96 ? -10.100 -1.921 3.176 1.00 76.38 96 PRO A CA 1
ATOM 765 C C . PRO A 1 96 ? -9.747 -0.434 3.032 1.00 76.38 96 PRO A C 1
ATOM 767 O O . PRO A 1 96 ? -9.997 0.386 3.919 1.00 76.38 96 PRO A O 1
ATOM 770 N N . ASN A 1 97 ? -9.221 -0.073 1.862 1.00 65.62 97 ASN A N 1
ATOM 771 C CA . ASN A 1 97 ? -8.862 1.310 1.525 1.00 65.62 97 ASN A CA 1
ATOM 772 C C . ASN A 1 97 ? -10.077 2.235 1.378 1.00 65.62 97 ASN A C 1
ATOM 774 O O . ASN A 1 97 ? -9.932 3.450 1.415 1.00 65.62 97 ASN A O 1
ATOM 778 N N . TYR A 1 98 ? -11.262 1.658 1.193 1.00 68.56 98 TYR A N 1
ATOM 779 C CA . TYR A 1 98 ? -12.516 2.378 1.067 1.00 68.56 98 TYR A CA 1
ATOM 780 C C . TYR A 1 98 ? -13.591 1.635 1.848 1.00 68.56 98 TYR A C 1
ATOM 782 O O . TYR A 1 98 ? -13.756 0.424 1.686 1.00 68.56 98 TYR A O 1
ATOM 790 N N . VAL A 1 99 ? -14.326 2.372 2.673 1.00 73.69 99 VAL A N 1
ATOM 791 C CA . VAL A 1 99 ? -15.510 1.876 3.374 1.00 73.69 99 VAL A CA 1
ATOM 792 C C . VAL A 1 99 ? -16.693 2.701 2.892 1.00 73.69 99 VAL A C 1
ATOM 794 O O . VAL A 1 99 ? -16.663 3.933 2.967 1.00 73.69 99 VAL A O 1
ATOM 797 N N . ASP A 1 100 ? -17.707 2.011 2.378 1.00 70.00 100 ASP A N 1
ATOM 798 C CA . ASP A 1 100 ? -18.964 2.634 1.983 1.00 70.00 100 ASP A CA 1
ATOM 799 C C . ASP A 1 100 ? -19.706 3.124 3.238 1.00 70.00 100 ASP A C 1
ATOM 801 O O . ASP A 1 100 ? -19.814 2.410 4.238 1.00 70.00 100 ASP A O 1
ATOM 805 N N . LEU A 1 101 ? -20.148 4.378 3.200 1.00 61.72 101 LEU A N 1
ATOM 806 C CA . LEU A 1 101 ? -20.786 5.079 4.317 1.00 61.72 101 LEU A CA 1
ATOM 807 C C . LEU A 1 101 ? -22.284 4.790 4.412 1.00 61.72 101 LEU A C 1
ATOM 809 O O . LEU A 1 101 ? -22.920 5.191 5.396 1.00 61.72 101 LEU A O 1
ATOM 813 N N . ASP A 1 102 ? -22.849 4.133 3.402 1.00 55.03 102 ASP A N 1
ATOM 814 C CA . ASP A 1 102 ? -24.277 3.893 3.337 1.00 55.03 102 ASP A CA 1
ATOM 815 C C . ASP A 1 102 ? -24.712 2.878 4.413 1.00 55.03 102 ASP A C 1
ATOM 817 O O . ASP A 1 102 ? -24.482 1.673 4.337 1.00 55.03 102 ASP A O 1
ATOM 821 N N . ALA A 1 103 ? -25.385 3.433 5.430 1.00 48.44 103 ALA A N 1
ATOM 822 C CA . ALA A 1 103 ? -26.241 2.782 6.425 1.00 48.44 103 ALA A CA 1
ATOM 823 C C . ALA A 1 103 ? -25.596 2.130 7.667 1.00 48.44 103 ALA A C 1
ATOM 825 O O . ALA A 1 103 ? -25.880 0.975 7.954 1.00 48.44 103 ALA A O 1
ATOM 826 N N . ASN A 1 104 ? -24.845 2.874 8.498 1.00 56.97 104 ASN A N 1
ATOM 827 C CA . ASN A 1 104 ? -24.473 2.396 9.853 1.00 56.97 104 ASN A CA 1
ATOM 828 C C . ASN A 1 104 ? -24.405 3.454 10.976 1.00 56.97 104 ASN A C 1
ATOM 830 O O . ASN A 1 104 ? -23.935 3.153 12.069 1.00 56.97 104 ASN A O 1
ATOM 834 N N . MET A 1 105 ? -24.910 4.678 10.768 1.00 56.22 105 MET A N 1
ATOM 835 C CA . MET A 1 105 ? -24.672 5.839 11.662 1.00 56.22 105 MET A CA 1
ATOM 836 C C . MET A 1 105 ? -25.341 5.798 13.057 1.00 56.22 105 MET A C 1
ATOM 838 O O . MET A 1 105 ? -25.448 6.822 13.720 1.00 56.22 105 MET A O 1
ATOM 842 N N . GLY A 1 106 ? -25.797 4.640 13.522 1.00 68.19 106 GLY A N 1
ATOM 843 C CA . GLY A 1 106 ? -26.354 4.477 14.867 1.00 68.19 106 GLY A CA 1
ATOM 844 C C . GLY A 1 106 ? -26.154 3.081 15.437 1.00 68.19 106 GLY A C 1
ATOM 845 O O . GLY A 1 106 ? -26.818 2.731 16.409 1.00 68.19 106 GLY A O 1
ATOM 846 N N . GLN A 1 107 ? -25.294 2.272 14.815 1.00 85.06 107 GLN A N 1
ATOM 847 C CA . GLN A 1 107 ? -25.009 0.913 15.253 1.00 85.06 107 GLN A CA 1
ATOM 848 C C . GLN A 1 107 ? -23.557 0.808 15.697 1.00 85.06 107 GLN A C 1
ATOM 850 O O . GLN A 1 107 ? -22.666 1.437 15.128 1.00 85.06 107 GLN A O 1
ATOM 855 N N . ILE A 1 108 ? -23.332 0.013 16.733 1.00 88.81 108 ILE A N 1
ATOM 856 C CA . ILE A 1 108 ? -22.007 -0.248 17.278 1.00 88.81 108 ILE A CA 1
ATOM 857 C C . ILE A 1 108 ? -21.758 -1.748 17.283 1.00 88.81 108 ILE A C 1
ATOM 859 O O . ILE A 1 108 ? -22.667 -2.552 17.504 1.00 88.81 108 ILE A O 1
ATOM 863 N N . PHE A 1 109 ? -20.503 -2.109 17.059 1.00 91.12 109 PHE A N 1
ATOM 864 C CA . PHE A 1 109 ? -20.022 -3.467 17.207 1.00 91.12 109 PHE A CA 1
ATOM 865 C C . PHE A 1 109 ? -19.413 -3.618 18.593 1.00 91.12 109 PHE A C 1
ATOM 867 O O . PHE A 1 109 ? -18.653 -2.763 19.049 1.00 91.12 109 PHE A O 1
ATOM 874 N N . ILE A 1 110 ? -19.744 -4.705 19.273 1.00 92.31 110 ILE A N 1
ATOM 875 C CA . ILE A 1 110 ? -19.239 -4.979 20.610 1.00 92.31 110 ILE A CA 1
ATOM 876 C C . ILE A 1 110 ? -18.521 -6.321 20.623 1.00 92.31 110 ILE A C 1
ATOM 878 O O . ILE A 1 110 ? -19.049 -7.343 20.176 1.00 92.31 110 ILE A O 1
ATOM 882 N N . CYS A 1 111 ? -17.337 -6.306 21.228 1.00 92.31 111 CYS A N 1
ATOM 883 C CA . CYS A 1 111 ? -16.692 -7.500 21.748 1.00 92.31 111 CYS A CA 1
ATOM 884 C C . CYS A 1 111 ? -16.453 -7.326 23.241 1.00 92.31 111 CYS A C 1
ATOM 886 O O . CYS A 1 111 ? -16.181 -6.226 23.719 1.00 92.31 111 CYS A O 1
ATOM 888 N N . THR A 1 112 ? -16.533 -8.411 23.992 1.00 91.50 112 THR A N 1
ATOM 889 C CA . THR A 1 112 ? -16.248 -8.419 25.418 1.00 91.50 112 THR A CA 1
ATOM 890 C C . THR A 1 112 ? -15.089 -9.348 25.726 1.00 91.50 112 THR A C 1
ATOM 892 O O . THR A 1 112 ? -14.802 -10.287 24.986 1.00 91.50 112 THR A O 1
ATOM 895 N N . CYS A 1 113 ? -14.367 -9.044 26.796 1.00 89.62 113 CYS A N 1
ATOM 896 C CA . CYS A 1 113 ? -13.141 -9.733 27.139 1.00 89.62 113 CYS A CA 1
ATOM 897 C C . CYS A 1 113 ? -13.010 -9.929 28.652 1.00 89.62 113 CYS A C 1
ATOM 899 O O . CYS A 1 113 ? -13.205 -8.995 29.434 1.00 89.62 113 CYS A O 1
ATOM 901 N N . ASP A 1 114 ? -12.662 -11.153 29.056 1.00 86.69 114 ASP A N 1
ATOM 902 C CA . ASP A 1 114 ? -12.394 -11.553 30.447 1.00 86.69 114 ASP A CA 1
ATOM 903 C C . ASP A 1 114 ? -13.507 -11.173 31.433 1.00 86.69 114 ASP A C 1
ATOM 905 O O . ASP A 1 114 ? -13.262 -10.877 32.598 1.00 86.69 114 ASP A O 1
ATOM 909 N N . ASN A 1 115 ? -14.753 -11.154 30.949 1.00 82.31 115 ASN A N 1
ATOM 910 C CA . ASN A 1 115 ? -15.940 -10.757 31.712 1.00 82.31 115 ASN A CA 1
ATOM 911 C C . ASN A 1 115 ? -15.840 -9.370 32.380 1.00 82.31 115 ASN A C 1
ATOM 913 O O . ASN A 1 115 ? -16.577 -9.083 33.321 1.00 82.31 115 ASN A O 1
ATOM 917 N N . LYS A 1 116 ? -14.921 -8.522 31.907 1.00 85.25 116 LYS A N 1
ATOM 918 C CA . LYS A 1 116 ? -14.613 -7.227 32.516 1.00 85.25 116 LYS A CA 1
ATOM 919 C C . LYS A 1 116 ? -14.516 -6.100 31.501 1.00 85.25 116 LYS A C 1
ATOM 921 O O . LYS A 1 116 ? -14.944 -4.988 31.788 1.00 85.25 116 LYS A O 1
ATOM 926 N N . TYR A 1 117 ? -13.908 -6.365 30.351 1.00 88.75 117 TYR A N 1
ATOM 927 C CA . TYR A 1 117 ? -13.587 -5.345 29.365 1.00 88.75 117 TYR A CA 1
ATOM 928 C C . TYR A 1 117 ? -14.558 -5.388 28.192 1.00 88.75 117 TYR A C 1
ATOM 930 O O . TYR A 1 117 ? -14.960 -6.461 27.744 1.00 88.75 117 TYR A O 1
ATOM 938 N N . ILE A 1 118 ? -14.890 -4.214 27.665 1.00 90.06 118 ILE A N 1
ATOM 939 C CA . ILE A 1 118 ? -15.736 -4.044 26.486 1.00 90.06 118 ILE A CA 1
ATOM 940 C C . ILE A 1 118 ? -14.921 -3.304 25.428 1.00 90.06 118 ILE A C 1
ATOM 942 O O . ILE A 1 118 ? -14.456 -2.192 25.661 1.00 90.06 118 ILE A O 1
ATOM 946 N N . ALA A 1 119 ? -14.764 -3.903 24.255 1.00 90.62 119 ALA A N 1
ATOM 947 C CA . ALA A 1 119 ? -14.345 -3.202 23.054 1.00 90.62 119 ALA A CA 1
ATOM 948 C C . ALA A 1 119 ? -15.600 -2.651 22.371 1.00 90.62 119 ALA A C 1
ATOM 950 O O . ALA A 1 119 ? -16.379 -3.407 21.789 1.00 90.62 119 ALA A O 1
ATOM 951 N N . LYS 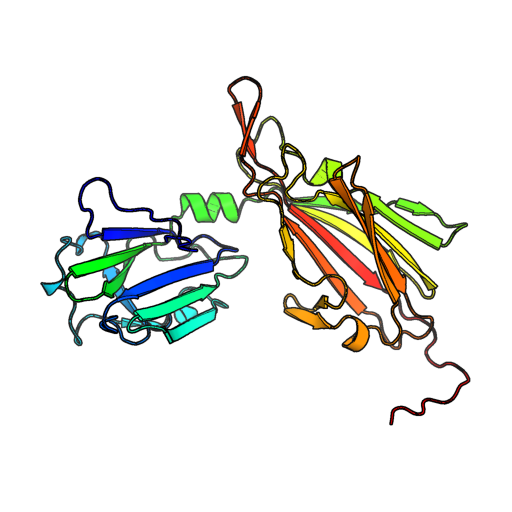A 1 120 ? -15.803 -1.337 22.490 1.00 91.25 120 LYS A N 1
ATOM 952 C CA . LYS A 1 120 ? -16.854 -0.603 21.791 1.00 91.25 120 LYS A CA 1
ATOM 953 C C . LYS A 1 120 ? -16.286 -0.122 20.464 1.00 91.25 120 LYS A C 1
ATOM 955 O O . LYS A 1 120 ? -15.447 0.774 20.426 1.00 91.25 120 LYS A O 1
ATOM 960 N N . ILE A 1 121 ? -16.735 -0.739 19.385 1.00 89.50 121 ILE A N 1
ATOM 961 C CA . ILE A 1 121 ? -16.218 -0.519 18.043 1.00 89.50 121 ILE A CA 1
ATOM 962 C C . ILE A 1 121 ? -17.292 0.205 17.2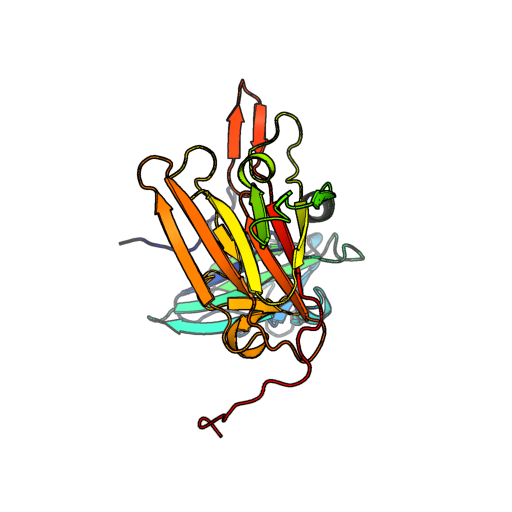34 1.00 89.50 121 ILE A C 1
ATOM 964 O O . ILE A 1 121 ? -18.446 -0.221 17.201 1.00 89.50 121 ILE A O 1
ATOM 968 N N . LYS A 1 122 ? -16.939 1.302 16.575 1.00 87.44 122 LYS A N 1
ATOM 969 C CA . LYS A 1 122 ? -17.886 2.065 15.755 1.00 87.44 122 LYS A CA 1
ATOM 970 C C . LYS A 1 122 ? -17.234 2.553 14.479 1.00 87.44 122 LYS A C 1
ATOM 972 O O . LYS A 1 122 ? -16.030 2.780 14.424 1.00 87.44 122 LYS A O 1
ATOM 977 N N . THR A 1 123 ? -18.044 2.742 13.453 1.00 79.69 123 THR A N 1
ATOM 978 C CA . THR A 1 123 ? -17.663 3.583 12.323 1.00 79.69 123 THR A CA 1
ATOM 979 C C . THR A 1 123 ? -17.796 5.035 12.752 1.00 79.69 123 THR A C 1
ATOM 981 O O . THR A 1 123 ? -18.844 5.411 13.275 1.00 79.69 123 THR A O 1
ATOM 984 N N . ASP A 1 124 ? -16.774 5.847 12.517 1.00 76.25 124 ASP A N 1
ATOM 985 C CA . ASP A 1 124 ? -16.887 7.298 12.644 1.00 76.25 124 ASP A CA 1
ATOM 986 C C . ASP A 1 124 ? -17.082 7.898 11.243 1.00 76.25 124 ASP A C 1
ATOM 988 O O . ASP A 1 124 ? -16.126 7.929 10.466 1.00 76.25 124 ASP A O 1
ATOM 992 N N . PRO A 1 125 ? -18.298 8.351 10.881 1.00 72.19 125 PRO A N 1
ATOM 993 C CA . PRO A 1 125 ? -18.571 8.889 9.556 1.00 72.19 125 PRO A CA 1
ATOM 994 C C . PRO A 1 125 ? -17.728 10.116 9.222 1.00 72.19 125 PRO A C 1
ATOM 996 O O . PRO A 1 125 ? -17.455 10.334 8.047 1.00 72.19 125 PRO A O 1
ATOM 999 N N . GLU A 1 126 ? -17.323 10.922 10.206 1.00 69.12 126 GLU A N 1
ATOM 1000 C CA . GLU A 1 126 ? -16.467 12.083 9.956 1.00 69.12 126 GLU A CA 1
ATOM 1001 C C . GLU A 1 126 ? -15.040 11.642 9.650 1.00 69.12 126 GLU A C 1
ATOM 1003 O O . GLU A 1 126 ? -14.499 12.059 8.627 1.00 69.12 126 GLU A O 1
ATOM 1008 N N . SER A 1 127 ? -14.474 10.721 10.439 1.00 67.38 127 SER A N 1
ATOM 1009 C CA . SER A 1 127 ? -13.180 10.103 10.125 1.00 67.38 127 SER A CA 1
ATOM 1010 C C . SER A 1 127 ? -13.210 9.355 8.794 1.00 67.38 127 SER A C 1
ATOM 1012 O O . SER A 1 127 ? -12.303 9.527 7.992 1.00 67.38 127 SER A O 1
ATOM 1014 N N . ILE A 1 128 ? -14.258 8.578 8.502 1.00 70.38 128 ILE A N 1
ATOM 1015 C CA . ILE A 1 128 ? -14.406 7.864 7.224 1.00 70.38 128 ILE A CA 1
ATOM 1016 C C . ILE A 1 128 ? -14.573 8.853 6.069 1.00 70.38 128 ILE A C 1
ATOM 1018 O O . ILE A 1 128 ? -13.981 8.643 5.020 1.00 70.38 128 ILE A O 1
ATOM 1022 N N . LYS A 1 129 ? -15.332 9.948 6.220 1.00 66.25 129 LYS A N 1
ATOM 1023 C CA . LYS A 1 129 ? -15.427 10.996 5.189 1.00 66.25 129 LYS A CA 1
ATOM 1024 C C . LYS A 1 129 ? -14.105 11.727 5.006 1.00 66.25 129 LYS A C 1
ATOM 1026 O O . LYS A 1 129 ? -13.759 12.003 3.868 1.00 66.25 129 LYS A O 1
ATOM 1031 N N . ALA A 1 130 ? -13.380 12.052 6.072 1.00 61.59 130 ALA A N 1
ATOM 1032 C CA . ALA A 1 130 ? -12.070 12.696 5.992 1.00 61.59 130 ALA A CA 1
ATOM 1033 C C . ALA A 1 130 ? -11.046 11.790 5.292 1.00 61.59 130 ALA A C 1
ATOM 1035 O O . ALA A 1 130 ? -10.290 12.246 4.440 1.00 61.59 130 ALA A O 1
ATOM 1036 N N . GLU A 1 131 ? -11.097 10.495 5.587 1.00 62.88 131 GLU A N 1
ATOM 1037 C CA . GLU A 1 131 ? -10.290 9.451 4.954 1.00 62.88 131 GLU A CA 1
ATOM 1038 C C . GLU A 1 131 ? -10.721 9.179 3.509 1.00 62.88 131 GLU A C 1
ATOM 1040 O O . GLU A 1 131 ? -9.891 9.047 2.628 1.00 62.88 131 GLU A O 1
ATOM 1045 N N . ASN A 1 132 ? -12.014 9.183 3.201 1.00 60.91 132 ASN A N 1
ATOM 1046 C CA . ASN A 1 132 ? -12.495 9.013 1.830 1.00 60.91 132 ASN A CA 1
ATOM 1047 C C . ASN A 1 132 ? -12.302 10.293 0.989 1.00 60.91 132 ASN A C 1
ATOM 1049 O O . ASN A 1 132 ? -12.234 10.223 -0.237 1.00 60.91 132 ASN A O 1
ATOM 1053 N N . LYS A 1 133 ? -12.203 11.472 1.619 1.00 56.72 133 LYS A N 1
ATOM 1054 C CA . LYS A 1 133 ? -11.982 12.778 0.976 1.00 56.72 133 LYS A CA 1
ATOM 1055 C C . LYS A 1 133 ? -10.487 13.077 0.880 1.00 56.72 133 LYS A C 1
ATOM 1057 O O . LYS A 1 133 ? -10.020 14.149 1.266 1.00 56.72 133 LYS A O 1
ATOM 1062 N N . HIS A 1 134 ? -9.737 12.136 0.325 1.00 62.53 134 HIS A N 1
ATOM 1063 C CA . HIS A 1 134 ? -8.382 12.415 -0.111 1.00 62.53 134 HIS A CA 1
ATOM 1064 C C . HIS A 1 134 ? -8.427 13.341 -1.323 1.00 62.53 134 HIS A C 1
ATOM 1066 O O . HIS A 1 134 ? -9.058 13.037 -2.337 1.00 62.53 134 HIS A O 1
ATOM 1072 N N . LYS A 1 135 ? -7.734 14.480 -1.234 1.00 68.75 135 LYS A N 1
ATOM 1073 C CA . LYS A 1 135 ? -7.342 15.194 -2.449 1.00 68.75 135 LYS A CA 1
ATOM 1074 C C . LYS A 1 135 ? -6.432 14.241 -3.222 1.00 68.75 135 LYS A C 1
ATOM 1076 O O . LYS A 1 135 ? -5.466 13.723 -2.666 1.00 68.75 135 LYS A O 1
ATOM 1081 N N . SER A 1 136 ? -6.785 13.945 -4.466 1.00 73.94 136 SER A N 1
ATOM 1082 C CA . SER A 1 136 ? -5.959 13.133 -5.351 1.00 73.94 136 SER A CA 1
ATOM 1083 C C . SER A 1 136 ? -5.230 14.052 -6.315 1.00 73.94 136 SER A C 1
ATOM 1085 O O . SER A 1 136 ? -5.868 14.785 -7.071 1.00 73.94 136 SER A O 1
ATOM 1087 N N . GLU A 1 137 ? -3.909 13.990 -6.316 1.00 86.25 137 GLU A N 1
ATOM 1088 C CA . GLU A 1 137 ? -3.080 14.666 -7.306 1.00 86.25 137 GLU A CA 1
ATOM 1089 C C . GLU A 1 137 ? -2.398 13.613 -8.176 1.00 86.25 137 GLU A C 1
ATOM 1091 O O . GLU A 1 137 ? -2.021 12.546 -7.694 1.00 86.25 137 GLU A O 1
ATOM 1096 N N . THR A 1 138 ? -2.241 13.892 -9.468 1.00 89.62 138 THR A N 1
ATOM 1097 C CA . THR A 1 138 ? -1.493 13.017 -10.372 1.00 89.62 138 THR A CA 1
ATOM 1098 C C . THR A 1 138 ? -0.255 13.734 -10.881 1.00 89.62 138 THR A C 1
ATOM 1100 O O . THR A 1 138 ? -0.346 14.828 -11.431 1.00 89.62 138 THR A O 1
ATOM 1103 N N . ARG A 1 139 ? 0.900 13.087 -10.735 1.00 93.19 139 ARG A N 1
ATOM 1104 C CA . ARG A 1 139 ? 2.204 13.534 -11.224 1.00 93.19 139 ARG A CA 1
ATOM 1105 C C . ARG A 1 139 ? 2.794 12.475 -12.154 1.00 93.19 139 ARG A C 1
ATOM 1107 O O . ARG A 1 139 ? 2.381 11.315 -12.150 1.00 93.19 139 ARG A O 1
ATOM 1114 N N . SER A 1 140 ? 3.766 12.875 -12.964 1.00 93.06 140 SER A N 1
ATOM 1115 C CA . SER A 1 140 ? 4.557 11.949 -13.782 1.00 93.06 140 SER A CA 1
ATOM 1116 C C . SER A 1 140 ? 5.979 11.891 -13.249 1.00 93.06 140 SER A C 1
ATOM 1118 O O . SER A 1 140 ? 6.517 12.910 -12.820 1.00 93.06 140 SER A O 1
ATOM 1120 N N . CYS A 1 141 ? 6.592 10.712 -13.279 1.00 95.75 141 CYS A N 1
ATOM 1121 C CA . CYS A 1 141 ? 8.019 10.605 -12.998 1.00 95.75 141 CYS A CA 1
ATOM 1122 C C . CYS A 1 141 ? 8.834 11.186 -14.159 1.00 95.75 141 CYS A C 1
ATOM 1124 O O . CYS A 1 141 ? 8.458 11.054 -15.325 1.00 95.75 141 CYS A O 1
ATOM 1126 N N . GLU A 1 142 ? 9.965 11.813 -13.847 1.00 96.25 142 GLU A N 1
ATOM 1127 C CA . GLU A 1 142 ? 10.869 12.361 -14.856 1.00 96.25 142 GLU A CA 1
ATOM 1128 C C . GLU A 1 142 ? 11.545 11.221 -15.613 1.00 96.25 142 GLU A C 1
ATOM 1130 O O . GLU A 1 142 ? 12.038 10.280 -14.992 1.00 96.25 142 GLU A O 1
ATOM 1135 N N . TYR A 1 143 ? 11.601 11.294 -16.942 1.00 96.44 143 TYR A N 1
ATOM 1136 C CA . TYR A 1 143 ? 12.222 10.254 -17.758 1.00 96.44 143 TYR A CA 1
ATOM 1137 C C . TYR A 1 143 ? 13.395 10.803 -18.568 1.00 96.44 143 TYR A C 1
ATOM 1139 O O . TYR A 1 143 ? 13.245 11.676 -19.421 1.00 96.44 143 TYR A O 1
ATOM 1147 N N . ASP A 1 144 ? 14.572 10.245 -18.316 1.00 94.88 144 ASP A N 1
ATOM 1148 C CA . ASP A 1 144 ? 15.786 10.469 -19.085 1.00 94.88 144 ASP A CA 1
ATOM 1149 C C . ASP A 1 144 ? 15.837 9.470 -20.247 1.00 94.88 144 ASP A C 1
ATOM 1151 O O . ASP A 1 144 ? 16.150 8.287 -20.072 1.00 94.88 144 ASP A O 1
ATOM 1155 N N . TYR A 1 145 ? 15.538 9.964 -21.450 1.00 92.31 145 TYR A N 1
ATOM 1156 C CA . TYR A 1 145 ? 15.507 9.160 -22.672 1.00 92.31 145 TYR A CA 1
ATOM 1157 C C . TYR A 1 145 ? 16.878 8.656 -23.120 1.00 92.31 145 TYR A C 1
ATOM 1159 O O . TYR A 1 145 ? 16.940 7.616 -23.782 1.00 92.31 145 TYR A O 1
ATOM 1167 N N . VAL A 1 146 ? 17.952 9.371 -22.768 1.00 93.06 146 VAL A N 1
ATOM 1168 C CA . VAL A 1 146 ? 19.325 9.029 -23.156 1.00 93.06 146 VAL A CA 1
ATOM 1169 C C . VAL A 1 146 ? 19.800 7.845 -22.327 1.00 93.06 146 VAL A C 1
ATOM 1171 O O . VAL A 1 146 ? 20.273 6.851 -22.872 1.00 93.06 146 VAL A O 1
ATOM 1174 N N . ASN A 1 147 ? 19.614 7.920 -21.010 1.00 93.94 147 ASN A N 1
ATOM 1175 C CA . ASN A 1 147 ? 20.081 6.883 -20.093 1.00 93.94 147 ASN A CA 1
ATOM 1176 C C . ASN A 1 147 ? 19.032 5.801 -19.796 1.00 93.94 147 ASN A C 1
ATOM 1178 O O . ASN A 1 147 ? 19.355 4.823 -19.115 1.00 93.94 147 ASN A O 1
ATOM 1182 N N . LYS A 1 148 ? 17.794 5.960 -20.290 1.00 95.12 148 LYS A N 1
ATOM 1183 C CA . LYS A 1 148 ? 16.654 5.060 -20.038 1.00 95.12 148 LYS A CA 1
ATOM 1184 C C . LYS A 1 148 ? 16.342 4.935 -18.546 1.00 95.12 148 LYS A C 1
ATOM 1186 O O . LYS A 1 148 ? 16.251 3.837 -17.990 1.00 95.12 148 LYS A O 1
ATOM 1191 N N . ILE A 1 149 ? 16.249 6.083 -17.871 1.00 97.44 149 ILE A N 1
ATOM 1192 C CA . ILE A 1 149 ? 16.033 6.164 -16.422 1.00 97.44 149 ILE A CA 1
ATOM 1193 C C . ILE A 1 149 ? 14.777 6.979 -16.131 1.00 97.44 149 ILE A C 1
ATOM 1195 O O . ILE A 1 149 ? 14.736 8.164 -16.438 1.00 97.44 149 ILE A O 1
ATOM 1199 N N . ALA A 1 150 ? 13.812 6.378 -15.445 1.00 97.75 150 ALA A N 1
ATOM 1200 C CA . ALA A 1 150 ? 12.728 7.090 -14.790 1.00 97.75 150 ALA A CA 1
ATOM 1201 C C . ALA A 1 150 ? 13.110 7.446 -13.347 1.00 97.75 150 ALA A C 1
ATOM 1203 O O . ALA A 1 150 ? 13.645 6.607 -12.618 1.00 97.75 150 ALA A O 1
ATOM 1204 N N . ARG A 1 151 ? 12.818 8.670 -12.909 1.00 97.56 151 ARG A N 1
ATOM 1205 C CA . ARG A 1 151 ? 13.061 9.158 -11.549 1.00 97.56 151 ARG A CA 1
ATOM 1206 C C . ARG A 1 151 ? 11.764 9.683 -10.951 1.00 97.56 151 ARG A C 1
ATOM 1208 O O . ARG A 1 151 ? 11.188 10.645 -11.449 1.00 97.56 151 ARG A O 1
ATOM 1215 N N . CYS A 1 152 ? 11.326 9.069 -9.860 1.00 95.19 152 CYS A N 1
ATOM 1216 C CA . CYS A 1 152 ? 10.204 9.559 -9.067 1.00 95.19 152 CYS A CA 1
ATOM 1217 C C . CYS A 1 152 ? 10.765 10.204 -7.795 1.00 95.19 152 CYS A C 1
ATOM 1219 O O . CYS A 1 152 ? 11.211 9.507 -6.877 1.00 95.19 152 CYS A O 1
ATOM 1221 N N . ASN A 1 153 ? 10.786 11.539 -7.753 1.00 86.44 153 ASN A N 1
ATOM 1222 C CA . ASN A 1 153 ? 11.100 12.269 -6.529 1.00 86.44 153 ASN A CA 1
ATOM 1223 C C . ASN A 1 153 ? 9.811 12.461 -5.725 1.00 86.44 153 ASN A C 1
ATOM 1225 O O . ASN A 1 153 ? 9.027 13.370 -5.995 1.00 86.44 153 ASN A O 1
ATOM 1229 N N . ILE A 1 154 ? 9.578 11.564 -4.769 1.00 93.69 154 ILE A N 1
ATOM 1230 C CA . ILE A 1 154 ? 8.346 11.569 -3.973 1.00 93.69 154 ILE A CA 1
ATOM 1231 C C . ILE A 1 154 ? 8.465 12.341 -2.666 1.00 93.69 154 ILE A C 1
ATOM 1233 O O . ILE A 1 154 ? 7.472 12.477 -1.964 1.00 93.69 154 ILE A O 1
ATOM 1237 N N . MET A 1 155 ? 9.655 12.857 -2.346 1.00 90.25 155 MET A N 1
ATOM 1238 C CA . MET A 1 155 ? 9.912 13.594 -1.107 1.00 90.25 155 MET A CA 1
ATOM 1239 C C . MET A 1 155 ? 8.934 14.754 -0.929 1.00 90.25 155 MET A C 1
ATOM 1241 O O . MET A 1 155 ? 8.155 14.737 0.014 1.00 90.25 155 MET A O 1
ATOM 1245 N N . GLU A 1 156 ? 8.907 15.678 -1.891 1.00 87.00 156 GLU A N 1
ATOM 1246 C CA . GLU A 1 156 ? 7.994 16.830 -1.903 1.00 87.00 156 GLU A CA 1
ATOM 1247 C C . GLU A 1 156 ? 6.525 16.392 -1.856 1.00 87.00 156 GLU A C 1
ATOM 1249 O O . GLU A 1 156 ? 5.689 17.028 -1.228 1.00 87.00 156 GLU A O 1
ATOM 1254 N N . GLY A 1 157 ? 6.201 15.265 -2.494 1.00 87.62 157 GLY A N 1
ATOM 1255 C CA . GLY A 1 157 ? 4.846 14.736 -2.472 1.00 87.62 157 GLY A CA 1
ATOM 1256 C C . GLY A 1 157 ? 4.424 14.160 -1.116 1.00 87.62 157 GLY A C 1
ATOM 1257 O O . GLY A 1 157 ? 3.240 14.134 -0.802 1.00 87.62 157 GLY A O 1
ATOM 1258 N N . MET A 1 158 ? 5.370 13.693 -0.302 1.00 90.75 158 MET A N 1
ATOM 1259 C CA . MET A 1 158 ? 5.102 13.092 1.009 1.00 90.75 158 MET A CA 1
ATOM 1260 C C . MET A 1 158 ? 5.210 14.088 2.170 1.00 90.75 158 MET A C 1
ATOM 1262 O O . MET A 1 158 ? 4.839 13.740 3.297 1.00 90.75 158 MET A O 1
ATOM 1266 N N . GLU A 1 159 ? 5.743 15.285 1.920 1.00 87.31 159 GLU A N 1
ATOM 1267 C CA . GLU A 1 159 ? 5.876 16.346 2.917 1.00 87.31 159 GLU A CA 1
ATOM 1268 C C . GLU A 1 159 ? 4.518 16.772 3.485 1.00 87.31 159 GLU A C 1
ATOM 1270 O O . GLU A 1 159 ? 3.451 16.548 2.908 1.00 87.31 159 GLU A O 1
ATOM 1275 N N . THR A 1 160 ? 4.571 17.347 4.682 1.00 73.50 160 THR A N 1
ATOM 1276 C CA . THR A 1 160 ? 3.402 17.869 5.383 1.00 73.50 160 THR A CA 1
ATOM 1277 C C . THR A 1 160 ? 2.933 19.163 4.714 1.00 73.50 160 THR A C 1
ATOM 1279 O O . THR A 1 160 ? 3.703 20.123 4.653 1.00 73.50 160 THR A O 1
ATOM 1282 N N . ASN A 1 161 ? 1.683 19.224 4.250 1.00 65.50 161 ASN A N 1
ATOM 1283 C CA . ASN A 1 161 ? 1.158 20.421 3.585 1.00 65.50 161 ASN A CA 1
ATOM 1284 C C . ASN A 1 161 ? 0.616 21.445 4.591 1.00 65.50 161 ASN A C 1
ATOM 1286 O O . ASN A 1 161 ? -0.184 21.120 5.469 1.00 65.50 161 ASN A O 1
ATOM 1290 N N . VAL A 1 162 ? 1.023 22.703 4.416 1.00 55.66 162 VAL A N 1
ATOM 1291 C CA . VAL A 1 162 ? 0.558 23.863 5.188 1.00 55.66 162 VAL A CA 1
ATOM 1292 C C . VAL A 1 162 ? -0.807 24.283 4.647 1.00 55.66 162 VAL A C 1
ATOM 1294 O O . VAL A 1 162 ? -0.841 25.085 3.719 1.00 55.66 162 VAL A O 1
ATOM 1297 N N . SER A 1 163 ? -1.905 23.658 5.095 1.00 52.00 163 SER A N 1
ATOM 1298 C CA . SER A 1 163 ? -3.285 24.220 5.062 1.00 52.00 163 SER A CA 1
ATOM 1299 C C . SER A 1 163 ? -4.418 23.197 5.213 1.00 52.00 163 SER A C 1
ATOM 1301 O O . SER A 1 163 ? -5.550 23.604 5.460 1.00 52.00 163 SER A O 1
ATOM 1303 N N . ASP A 1 164 ? -4.171 21.890 5.091 1.00 53.62 164 ASP A N 1
ATOM 1304 C CA . ASP A 1 164 ? -5.248 20.892 5.102 1.00 53.62 164 ASP A CA 1
ATOM 1305 C C . ASP A 1 164 ? -4.947 19.742 6.069 1.00 53.62 164 ASP A C 1
ATOM 1307 O O . ASP A 1 164 ? -3.968 19.016 5.916 1.00 53.62 164 ASP A O 1
ATOM 1311 N N . VAL A 1 165 ? -5.850 19.505 7.024 1.00 55.47 165 VAL A N 1
ATOM 1312 C CA . VAL A 1 165 ? -5.812 18.358 7.962 1.00 55.47 165 VAL A CA 1
ATOM 1313 C C . VAL A 1 165 ? -6.189 17.033 7.264 1.00 55.47 165 VAL A C 1
ATOM 1315 O O . VAL A 1 165 ? -6.470 16.037 7.917 1.00 55.47 165 VAL A O 1
ATOM 1318 N N . ASN A 1 166 ? -6.218 17.009 5.928 1.00 65.00 166 ASN A N 1
ATOM 1319 C CA . ASN A 1 166 ? -6.511 15.818 5.141 1.00 65.00 166 ASN A CA 1
ATOM 1320 C C . ASN A 1 166 ? -5.296 15.476 4.282 1.00 65.00 166 ASN A C 1
ATOM 1322 O O . ASN A 1 166 ? -4.949 16.222 3.364 1.00 65.00 166 ASN A O 1
ATOM 1326 N N . SER A 1 167 ? -4.696 14.313 4.537 1.00 71.62 167 SER A N 1
ATOM 1327 C CA . SER A 1 167 ? -3.647 13.758 3.681 1.00 71.62 167 SER A CA 1
ATOM 1328 C C . SER A 1 167 ? -4.093 13.714 2.218 1.00 71.62 167 SER A C 1
ATOM 1330 O O . SER A 1 167 ? -5.191 13.257 1.891 1.00 71.62 167 SER A O 1
ATOM 1332 N N . THR A 1 168 ? -3.222 14.170 1.329 1.00 83.50 168 THR A N 1
ATOM 1333 C CA . THR A 1 168 ? -3.377 14.059 -0.124 1.00 83.50 168 THR A CA 1
ATOM 1334 C C . THR A 1 168 ? -2.764 12.739 -0.587 1.00 83.50 168 THR A C 1
ATOM 1336 O O . THR A 1 168 ? -1.718 12.323 -0.082 1.00 83.50 168 THR A O 1
ATOM 1339 N N . VAL A 1 169 ? -3.408 12.074 -1.546 1.00 87.56 169 VAL A N 1
ATOM 1340 C CA . VAL A 1 169 ? -2.829 10.934 -2.266 1.00 87.56 169 VAL A CA 1
ATOM 1341 C C . VAL A 1 169 ? -2.246 11.454 -3.570 1.00 87.56 169 VAL A C 1
ATOM 1343 O O . VAL A 1 169 ? -2.974 11.888 -4.462 1.00 87.56 169 VAL A O 1
ATOM 1346 N N . ILE A 1 170 ? -0.927 11.407 -3.687 1.00 91.94 170 ILE A N 1
ATOM 1347 C CA . ILE A 1 170 ? -0.201 11.856 -4.869 1.00 91.94 170 ILE A CA 1
ATOM 1348 C C . ILE A 1 170 ? 0.222 10.630 -5.659 1.00 91.94 170 ILE A C 1
ATOM 1350 O O . ILE A 1 170 ? 1.094 9.866 -5.244 1.00 91.94 170 ILE A O 1
ATOM 1354 N N . THR A 1 171 ? -0.415 10.435 -6.807 1.00 94.19 171 THR A N 1
ATOM 1355 C CA . THR A 1 171 ? -0.142 9.309 -7.695 1.00 94.19 171 THR A CA 1
ATOM 1356 C C . THR A 1 171 ? 0.912 9.697 -8.717 1.00 94.19 171 THR A C 1
ATOM 1358 O O . THR A 1 171 ? 0.687 10.572 -9.548 1.00 94.19 171 THR A O 1
ATOM 1361 N N . TYR A 1 172 ? 2.054 9.026 -8.689 1.00 96.94 172 TYR A N 1
ATOM 1362 C CA . TYR A 1 172 ? 3.122 9.168 -9.665 1.00 96.94 172 TYR A CA 1
ATOM 1363 C C . TYR A 1 172 ? 2.991 8.069 -10.711 1.00 96.94 172 TYR A C 1
ATOM 1365 O O . TYR A 1 172 ? 3.207 6.896 -10.413 1.00 96.94 172 TYR A O 1
ATOM 1373 N N . ASN A 1 173 ? 2.655 8.441 -11.941 1.00 96.88 173 ASN A N 1
ATOM 1374 C CA . ASN A 1 173 ? 2.621 7.496 -13.048 1.00 96.88 173 ASN A CA 1
ATOM 1375 C C . ASN A 1 173 ? 3.989 7.414 -13.722 1.00 96.88 173 ASN A C 1
ATOM 1377 O O . ASN A 1 173 ? 4.630 8.430 -14.011 1.00 96.88 173 ASN A O 1
ATOM 1381 N N . VAL A 1 174 ? 4.412 6.190 -14.018 1.00 97.69 174 VAL A N 1
ATOM 1382 C CA . VAL A 1 174 ? 5.604 5.928 -14.816 1.00 97.69 174 VAL A CA 1
ATOM 1383 C C . VAL A 1 174 ? 5.314 4.840 -15.837 1.00 97.69 174 VAL A C 1
ATOM 1385 O O . VAL A 1 174 ? 4.752 3.795 -15.515 1.00 97.69 174 VAL A O 1
ATOM 1388 N N . ASN A 1 175 ? 5.712 5.099 -17.079 1.00 96.62 175 ASN A N 1
ATOM 1389 C CA . ASN A 1 175 ? 5.667 4.123 -18.158 1.00 96.62 175 ASN A CA 1
ATOM 1390 C C . ASN A 1 175 ? 7.094 3.662 -18.430 1.00 96.62 175 ASN A C 1
ATOM 1392 O O . ASN A 1 175 ? 7.956 4.471 -18.770 1.00 96.62 175 ASN A O 1
ATOM 1396 N N . LEU A 1 176 ? 7.338 2.370 -18.262 1.00 96.75 176 LEU A N 1
ATOM 1397 C CA . LEU A 1 176 ? 8.638 1.749 -18.447 1.00 96.75 176 LEU A CA 1
ATOM 1398 C C . LEU A 1 176 ? 8.571 0.742 -19.584 1.00 96.75 176 LEU A C 1
ATOM 1400 O O . LEU A 1 176 ? 7.548 0.108 -19.841 1.00 96.75 176 LEU A O 1
ATOM 1404 N N . SER A 1 177 ? 9.696 0.581 -20.256 1.00 92.81 177 SER A N 1
ATOM 1405 C CA . SER A 1 177 ? 9.908 -0.456 -21.253 1.00 92.81 177 SER A CA 1
ATOM 1406 C C . SER A 1 177 ? 11.066 -1.357 -20.841 1.00 92.81 177 SER A C 1
ATOM 1408 O O . SER A 1 177 ? 11.748 -1.134 -19.839 1.00 92.81 177 SER A O 1
ATOM 1410 N N . ARG A 1 178 ? 11.286 -2.403 -21.635 1.00 89.88 178 ARG A N 1
ATOM 1411 C CA . ARG A 1 178 ? 12.430 -3.309 -21.506 1.00 89.88 178 ARG A CA 1
ATOM 1412 C C . ARG A 1 178 ? 13.732 -2.564 -21.201 1.00 89.88 178 ARG A C 1
ATOM 1414 O O . ARG A 1 178 ? 14.087 -1.616 -21.899 1.00 89.88 178 ARG A O 1
ATOM 1421 N N . TRP A 1 179 ? 14.467 -3.046 -20.203 1.00 91.44 179 TRP A N 1
ATOM 1422 C CA . TRP A 1 179 ? 15.756 -2.487 -19.790 1.00 91.44 179 TRP A CA 1
ATOM 1423 C C . TRP A 1 179 ? 15.714 -1.046 -19.265 1.00 91.44 179 TRP A C 1
ATOM 1425 O O . TRP A 1 179 ? 16.770 -0.481 -18.990 1.00 91.44 179 TRP A O 1
ATOM 1435 N N . ASP A 1 180 ? 14.543 -0.448 -19.059 1.00 96.62 180 ASP A N 1
ATOM 1436 C CA . ASP A 1 180 ? 14.460 0.824 -18.353 1.00 96.62 180 ASP A CA 1
ATOM 1437 C C . ASP A 1 180 ? 14.793 0.635 -16.872 1.00 96.62 180 ASP A C 1
ATOM 1439 O O . ASP A 1 180 ? 14.643 -0.445 -16.288 1.00 96.62 180 ASP A O 1
ATOM 1443 N N . ARG A 1 181 ? 15.280 1.707 -16.248 1.00 97.62 181 ARG A N 1
ATOM 1444 C CA . ARG A 1 181 ? 15.553 1.753 -14.812 1.00 97.62 181 ARG A CA 1
ATOM 1445 C C . ARG A 1 181 ? 14.622 2.741 -14.134 1.00 97.62 181 ARG A C 1
ATOM 1447 O O . ARG A 1 181 ? 14.631 3.912 -14.481 1.00 97.62 181 ARG A O 1
ATOM 1454 N N . LEU A 1 182 ? 13.890 2.292 -13.128 1.00 98.06 182 LEU A N 1
ATOM 1455 C CA . LEU A 1 182 ? 13.123 3.145 -12.232 1.00 98.06 182 LEU A CA 1
ATOM 1456 C C . LEU A 1 182 ? 13.942 3.433 -10.978 1.00 98.06 182 LEU A C 1
ATOM 1458 O O . LEU A 1 182 ? 14.441 2.504 -10.352 1.00 98.06 182 LEU A O 1
ATOM 1462 N N . ILE A 1 183 ? 14.061 4.704 -10.607 1.00 97.81 183 ILE A N 1
ATOM 1463 C CA . ILE A 1 183 ? 14.701 5.158 -9.374 1.00 97.81 183 ILE A CA 1
ATOM 1464 C C . ILE A 1 183 ? 13.676 5.939 -8.554 1.00 97.81 183 ILE A C 1
ATOM 1466 O O . ILE A 1 183 ? 13.136 6.943 -9.021 1.00 97.81 183 ILE A O 1
ATOM 1470 N N . ILE A 1 184 ? 13.442 5.504 -7.319 1.00 97.25 184 ILE A N 1
ATOM 1471 C CA . ILE A 1 184 ? 12.562 6.175 -6.360 1.00 97.25 184 ILE A CA 1
ATOM 1472 C C . ILE A 1 184 ? 13.407 6.591 -5.161 1.00 97.25 184 ILE A C 1
ATOM 1474 O O . ILE A 1 184 ? 14.081 5.762 -4.550 1.00 97.25 184 ILE A O 1
ATOM 1478 N N . LYS A 1 185 ? 13.371 7.878 -4.816 1.00 95.06 185 LYS A N 1
ATOM 1479 C CA . LYS A 1 185 ? 14.009 8.399 -3.601 1.00 95.06 185 LYS A CA 1
ATOM 1480 C C . LYS A 1 185 ? 12.947 8.718 -2.569 1.00 95.06 185 LYS A C 1
ATOM 1482 O O . LYS A 1 185 ? 12.050 9.502 -2.860 1.00 95.06 185 LYS A O 1
ATOM 1487 N N . TYR A 1 186 ? 13.073 8.135 -1.382 1.00 94.12 186 TYR A N 1
ATOM 1488 C CA . TYR A 1 186 ? 12.077 8.269 -0.324 1.00 94.12 186 TYR A CA 1
ATOM 1489 C C . TYR A 1 186 ? 12.723 8.326 1.069 1.00 94.12 186 TYR A C 1
ATOM 1491 O O . TYR A 1 186 ? 13.881 7.915 1.235 1.00 94.12 186 TYR A O 1
ATOM 1499 N N . PRO A 1 187 ? 12.019 8.867 2.076 1.00 93.25 187 PRO A N 1
ATOM 1500 C CA . PRO A 1 187 ? 12.575 9.064 3.404 1.00 93.25 187 PRO A CA 1
ATOM 1501 C C . PRO A 1 187 ? 12.487 7.806 4.263 1.00 93.25 187 PRO A C 1
ATOM 1503 O O . PRO A 1 187 ? 11.660 6.926 4.042 1.00 93.25 187 PRO A O 1
ATOM 1506 N N . THR A 1 188 ? 13.353 7.736 5.271 1.00 89.62 188 THR A N 1
ATOM 1507 C CA . THR A 1 188 ? 13.205 6.781 6.377 1.00 89.62 188 THR A CA 1
ATOM 1508 C C . THR A 1 188 ? 12.462 7.421 7.542 1.00 89.62 188 THR A C 1
ATOM 1510 O O . THR A 1 188 ? 12.467 8.644 7.684 1.00 89.62 188 THR A O 1
ATOM 1513 N N . SER A 1 189 ? 11.943 6.591 8.448 1.00 86.56 189 SER A N 1
ATOM 1514 C CA . SER A 1 189 ? 11.325 7.031 9.706 1.00 86.56 189 SER A CA 1
ATOM 1515 C C . SER A 1 189 ? 12.267 7.793 10.649 1.00 86.56 189 SER A C 1
ATOM 1517 O O . SER A 1 189 ? 11.832 8.375 11.631 1.00 86.56 189 SER A O 1
ATOM 1519 N N . ASN A 1 190 ? 13.570 7.817 10.359 1.00 87.56 190 ASN A N 1
ATOM 1520 C CA . ASN A 1 190 ? 14.555 8.594 11.114 1.00 87.56 190 ASN A CA 1
ATOM 1521 C C . ASN A 1 190 ? 14.727 10.027 10.580 1.00 87.56 190 ASN A C 1
ATOM 1523 O O . ASN A 1 190 ? 15.576 10.766 11.084 1.00 87.56 190 ASN A O 1
ATOM 1527 N N . LYS A 1 191 ? 14.016 10.407 9.513 1.00 89.19 191 LYS A N 1
ATOM 1528 C CA . LYS A 1 191 ? 14.052 11.761 8.959 1.00 89.19 191 LYS A CA 1
ATOM 1529 C C . LYS A 1 191 ? 12.974 12.618 9.631 1.00 89.19 191 LYS A C 1
ATOM 1531 O O . LYS A 1 191 ? 11.841 12.173 9.772 1.00 89.19 191 LYS A O 1
ATOM 1536 N N . PHE A 1 192 ? 13.337 13.851 9.990 1.00 87.00 192 PHE A N 1
ATOM 1537 C CA . PHE A 1 192 ? 12.401 14.857 10.503 1.00 87.00 192 PHE A CA 1
ATOM 1538 C C . PHE A 1 192 ? 11.201 15.033 9.558 1.00 87.00 192 PHE A C 1
ATOM 1540 O O . PHE A 1 192 ? 11.427 15.122 8.350 1.00 87.00 192 PHE A O 1
ATOM 1547 N N . GLN A 1 193 ? 9.978 15.094 10.101 1.00 87.00 193 GLN A N 1
ATOM 1548 C CA . GLN A 1 193 ? 8.688 15.124 9.375 1.00 87.00 193 GLN A CA 1
ATOM 1549 C C . GLN A 1 193 ? 8.323 13.830 8.629 1.00 87.00 193 GLN A C 1
ATOM 1551 O O . GLN A 1 193 ? 7.419 13.823 7.788 1.00 87.00 193 GLN A O 1
ATOM 1556 N N . PHE A 1 194 ? 8.995 12.722 8.937 1.00 89.56 194 PHE A N 1
ATOM 1557 C CA . PHE A 1 194 ? 8.693 11.405 8.378 1.00 89.56 194 PHE A CA 1
ATOM 1558 C C . PHE A 1 194 ? 8.685 10.300 9.435 1.00 89.56 194 PHE A C 1
ATOM 1560 O O . PHE A 1 194 ? 8.795 9.124 9.100 1.00 89.56 194 PHE A O 1
ATOM 1567 N N . GLU A 1 195 ? 8.546 10.648 10.711 1.00 86.38 195 GLU A N 1
ATOM 1568 C CA . GLU A 1 195 ? 8.717 9.752 11.856 1.00 86.38 195 GLU A CA 1
ATOM 1569 C C . GLU A 1 195 ? 7.745 8.566 11.836 1.00 86.38 195 GLU A C 1
ATOM 1571 O O . GLU A 1 195 ? 8.095 7.469 12.268 1.00 86.38 195 GLU A O 1
ATOM 1576 N N . SER A 1 196 ? 6.542 8.771 11.292 1.00 85.38 196 SER A N 1
ATOM 1577 C CA . SER A 1 196 ? 5.522 7.727 11.126 1.00 85.38 196 SER A CA 1
ATOM 1578 C C . SER A 1 196 ? 5.379 7.261 9.674 1.00 85.38 196 SER A C 1
ATOM 1580 O O . SER A 1 196 ? 4.341 6.711 9.301 1.00 85.38 196 SER A O 1
ATOM 1582 N N . SER A 1 197 ? 6.401 7.497 8.844 1.00 87.19 197 SER A N 1
ATOM 1583 C CA . SER A 1 197 ? 6.403 7.034 7.460 1.00 87.19 197 SER A CA 1
ATOM 1584 C C . SER A 1 197 ? 6.664 5.532 7.357 1.00 87.19 197 SER A C 1
ATOM 1586 O O . SER A 1 197 ? 7.509 4.968 8.055 1.00 87.19 197 SER A O 1
ATOM 1588 N N . PHE A 1 198 ? 5.947 4.876 6.451 1.00 87.06 198 PHE A N 1
ATOM 1589 C CA . PHE A 1 198 ? 6.150 3.471 6.115 1.00 87.06 198 PHE A CA 1
ATOM 1590 C C . PHE A 1 198 ? 5.911 3.233 4.627 1.00 87.06 198 PHE A C 1
ATOM 1592 O O . PHE A 1 198 ? 5.473 4.114 3.886 1.00 87.06 198 PHE A O 1
ATOM 1599 N N . VAL A 1 199 ? 6.237 2.024 4.184 1.00 88.56 199 VAL A N 1
ATOM 1600 C CA . VAL A 1 199 ? 6.157 1.631 2.783 1.00 88.56 199 VAL A CA 1
ATOM 1601 C C . VAL A 1 199 ? 5.336 0.358 2.655 1.00 88.56 199 VAL A C 1
ATOM 1603 O O . VAL A 1 199 ? 5.457 -0.547 3.484 1.00 88.56 199 VAL A O 1
ATOM 1606 N N . ASN A 1 200 ? 4.505 0.294 1.620 1.00 83.44 200 ASN A N 1
ATOM 1607 C CA . ASN A 1 200 ? 3.649 -0.834 1.310 1.00 83.44 200 ASN A CA 1
ATOM 1608 C C . ASN A 1 200 ? 3.896 -1.301 -0.146 1.00 83.44 200 ASN A C 1
ATOM 1610 O O . ASN A 1 200 ? 3.676 -0.533 -1.086 1.00 83.44 200 ASN A O 1
ATOM 1614 N N . PRO A 1 201 ? 4.362 -2.547 -0.355 1.00 87.81 201 PRO A N 1
ATOM 1615 C CA . PRO A 1 201 ? 4.639 -3.557 0.668 1.00 87.81 201 PRO A CA 1
ATOM 1616 C C . PRO A 1 201 ? 5.931 -3.271 1.456 1.00 87.81 201 PRO A C 1
ATOM 1618 O O . PRO A 1 201 ? 6.863 -2.649 0.954 1.00 87.81 201 PRO A O 1
ATOM 1621 N N . PHE A 1 202 ? 6.014 -3.780 2.690 1.00 73.25 202 PHE A N 1
ATOM 1622 C CA . PHE A 1 202 ? 7.155 -3.537 3.589 1.00 73.25 202 PHE A CA 1
ATOM 1623 C C . PHE A 1 202 ? 8.494 -4.077 3.043 1.00 73.25 202 PHE A C 1
ATOM 1625 O O . PHE A 1 202 ? 9.540 -3.462 3.240 1.00 73.25 202 PHE A O 1
ATOM 1632 N N . ASN A 1 203 ? 8.477 -5.206 2.318 1.00 82.19 203 ASN A N 1
ATOM 1633 C CA . ASN A 1 203 ? 9.669 -5.779 1.679 1.00 82.19 203 ASN A CA 1
ATOM 1634 C C . ASN A 1 203 ? 9.759 -5.397 0.193 1.00 82.19 203 ASN A C 1
ATOM 1636 O O . ASN A 1 203 ? 9.605 -6.248 -0.684 1.00 82.19 203 ASN A O 1
ATOM 1640 N N . LEU A 1 204 ? 10.037 -4.123 -0.096 1.00 87.25 204 LEU A N 1
ATOM 1641 C CA . LEU A 1 204 ? 10.164 -3.638 -1.477 1.00 87.25 204 LEU A CA 1
ATOM 1642 C C . LEU A 1 204 ? 11.249 -4.332 -2.307 1.00 87.25 204 LEU A C 1
ATOM 1644 O O . LEU A 1 204 ? 11.200 -4.267 -3.531 1.00 87.25 204 LEU A O 1
ATOM 1648 N N . LYS A 1 205 ? 12.240 -4.975 -1.675 1.00 88.38 205 LYS A N 1
ATOM 1649 C CA . LYS A 1 205 ? 13.284 -5.701 -2.416 1.00 88.38 205 LYS A CA 1
ATOM 1650 C C . LYS A 1 205 ? 12.722 -6.879 -3.202 1.00 88.38 205 LYS A C 1
ATOM 1652 O O . LYS A 1 205 ? 13.280 -7.243 -4.227 1.00 88.38 205 LYS A O 1
ATOM 1657 N N . GLU A 1 206 ? 11.641 -7.458 -2.698 1.00 89.00 206 GLU A N 1
ATOM 1658 C CA . GLU A 1 206 ? 11.066 -8.686 -3.230 1.00 89.00 206 GLU A CA 1
ATOM 1659 C C . GLU A 1 206 ? 9.636 -8.497 -3.704 1.00 89.00 206 GLU A C 1
ATOM 1661 O O . GLU A 1 206 ? 9.200 -9.263 -4.552 1.00 89.00 206 GLU A O 1
ATOM 1666 N N . LYS A 1 207 ? 8.891 -7.528 -3.160 1.00 91.62 207 LYS A N 1
ATOM 1667 C CA . LYS A 1 207 ? 7.448 -7.424 -3.368 1.00 91.62 207 LYS A CA 1
ATOM 1668 C C . LYS A 1 207 ? 7.011 -6.067 -3.887 1.00 91.62 207 LYS A C 1
ATOM 1670 O O . LYS A 1 207 ? 7.577 -5.033 -3.542 1.00 91.62 207 LYS A O 1
ATOM 1675 N N . VAL A 1 208 ? 5.918 -6.097 -4.640 1.00 95.50 208 VAL A N 1
ATOM 1676 C CA . VAL A 1 208 ? 5.148 -4.933 -5.093 1.00 95.50 208 VAL A CA 1
ATOM 1677 C C . VAL A 1 208 ? 3.651 -5.193 -4.916 1.00 95.50 208 VAL A C 1
ATOM 1679 O O . VAL A 1 208 ? 3.244 -6.318 -4.624 1.00 95.50 208 VAL A O 1
ATOM 1682 N N . LEU A 1 209 ? 2.815 -4.167 -5.069 1.00 88.00 209 LEU A N 1
ATOM 1683 C CA . LEU A 1 209 ? 1.360 -4.317 -5.075 1.00 88.00 209 LEU A CA 1
ATOM 1684 C C . LEU A 1 209 ? 0.891 -4.675 -6.487 1.00 88.00 209 LEU A C 1
ATOM 1686 O O . LEU A 1 209 ? 0.803 -3.810 -7.355 1.00 88.00 209 LEU A O 1
ATOM 1690 N N . TYR A 1 210 ? 0.567 -5.944 -6.718 1.00 91.44 210 TYR A N 1
ATOM 1691 C CA . TYR A 1 210 ? -0.073 -6.407 -7.949 1.00 91.44 210 TYR A CA 1
ATOM 1692 C C . TYR A 1 210 ? -1.541 -6.711 -7.650 1.00 91.44 210 TYR A C 1
ATOM 1694 O O . TYR A 1 210 ? -1.834 -7.461 -6.722 1.00 91.44 210 TYR A O 1
ATOM 1702 N N . ASN A 1 211 ? -2.475 -6.080 -8.371 1.00 83.12 211 ASN A N 1
ATOM 1703 C CA . ASN A 1 211 ? -3.915 -6.134 -8.063 1.00 83.12 211 ASN A CA 1
ATOM 1704 C C . ASN A 1 211 ? -4.230 -5.824 -6.582 1.00 83.12 211 ASN A C 1
ATOM 1706 O O . ASN A 1 211 ? -5.048 -6.493 -5.955 1.00 83.12 211 ASN A O 1
ATOM 1710 N N . ASN A 1 212 ? -3.544 -4.823 -6.014 1.00 78.94 212 ASN A N 1
ATOM 1711 C CA . ASN A 1 212 ? -3.618 -4.426 -4.599 1.00 78.94 212 ASN A CA 1
ATOM 1712 C C . ASN A 1 212 ? -3.182 -5.498 -3.579 1.00 78.94 212 ASN A C 1
ATOM 1714 O O . ASN A 1 212 ? -3.420 -5.328 -2.386 1.00 78.94 212 ASN A O 1
ATOM 1718 N N . MET A 1 213 ? -2.504 -6.566 -4.009 1.00 81.69 213 MET A N 1
ATOM 1719 C CA . MET A 1 213 ? -1.948 -7.589 -3.121 1.00 81.69 213 MET A CA 1
ATOM 1720 C C . MET A 1 213 ? -0.413 -7.591 -3.164 1.00 81.69 213 MET A C 1
ATOM 1722 O O . MET A 1 213 ? 0.167 -7.554 -4.255 1.00 81.69 213 MET A O 1
ATOM 1726 N N . PRO A 1 214 ? 0.274 -7.680 -2.007 1.00 87.75 214 PRO A N 1
ATOM 1727 C CA . PRO A 1 214 ? 1.717 -7.8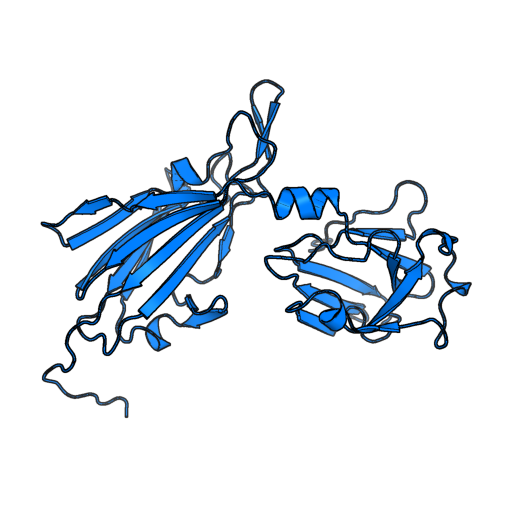94 -1.963 1.00 87.75 214 PRO A CA 1
ATOM 1728 C C . PRO A 1 214 ? 2.120 -9.183 -2.695 1.00 87.75 214 PRO A C 1
ATOM 1730 O O . PRO A 1 214 ? 1.877 -10.284 -2.206 1.00 87.75 214 PRO A O 1
ATOM 1733 N N . THR A 1 215 ? 2.770 -9.037 -3.844 1.00 88.12 215 THR A N 1
ATOM 1734 C CA . THR A 1 215 ? 3.169 -10.127 -4.751 1.00 88.12 215 THR A CA 1
ATOM 1735 C C . THR A 1 215 ? 4.667 -10.042 -5.010 1.00 88.12 215 THR A C 1
ATOM 1737 O O . THR A 1 215 ? 5.206 -8.932 -5.027 1.00 88.12 215 THR A O 1
ATOM 1740 N N . TYR A 1 216 ? 5.355 -11.175 -5.183 1.00 94.00 216 TYR A N 1
ATOM 1741 C CA . TYR A 1 216 ? 6.776 -11.145 -5.522 1.00 94.00 216 TYR A CA 1
ATOM 1742 C C . TYR A 1 216 ? 6.980 -10.504 -6.900 1.00 94.00 216 TYR A C 1
ATOM 1744 O O . TYR A 1 216 ? 6.256 -10.798 -7.848 1.00 94.00 216 TYR A O 1
ATOM 1752 N N . ILE A 1 217 ? 7.960 -9.606 -7.012 1.00 94.56 217 ILE A N 1
ATOM 1753 C CA . ILE A 1 217 ? 8.293 -8.935 -8.274 1.00 94.56 217 ILE A CA 1
ATOM 1754 C C . ILE A 1 217 ? 8.707 -9.962 -9.332 1.00 94.56 217 ILE A C 1
ATOM 1756 O O . ILE A 1 217 ? 8.337 -9.804 -10.487 1.00 94.56 217 ILE A O 1
ATOM 1760 N N . ASP A 1 218 ? 9.404 -11.027 -8.936 1.00 91.81 218 ASP A N 1
ATOM 1761 C CA . ASP A 1 218 ? 9.901 -12.055 -9.854 1.00 91.81 218 ASP A CA 1
ATOM 1762 C C . ASP A 1 218 ? 8.761 -12.913 -10.438 1.00 91.81 218 ASP A C 1
ATOM 1764 O O . ASP A 1 218 ? 8.840 -13.327 -11.589 1.00 91.81 218 ASP A O 1
ATOM 1768 N N . ASP A 1 219 ? 7.643 -13.071 -9.711 1.00 91.88 219 ASP A N 1
ATOM 1769 C CA . ASP A 1 219 ? 6.448 -13.782 -10.202 1.00 91.88 219 ASP A CA 1
ATOM 1770 C C . ASP A 1 219 ? 5.764 -13.035 -11.361 1.00 91.88 219 ASP A C 1
ATOM 1772 O O . ASP A 1 219 ? 5.119 -13.644 -12.218 1.00 91.88 219 ASP A O 1
ATOM 1776 N N . ILE A 1 220 ? 5.865 -11.700 -11.381 1.00 92.69 220 ILE A N 1
ATOM 1777 C CA . ILE A 1 220 ? 5.232 -10.855 -12.404 1.00 92.69 220 ILE A CA 1
ATOM 1778 C C . ILE A 1 220 ? 6.231 -10.339 -13.445 1.00 92.69 220 ILE A C 1
ATOM 1780 O O . ILE A 1 220 ? 5.864 -10.123 -14.595 1.00 92.69 220 ILE A O 1
ATOM 1784 N N . LEU A 1 221 ? 7.494 -10.146 -13.077 1.00 92.31 221 LEU A N 1
ATOM 1785 C CA . LEU A 1 221 ? 8.575 -9.672 -13.935 1.00 92.31 221 LEU A CA 1
ATOM 1786 C C . LEU A 1 221 ? 9.830 -10.528 -13.704 1.00 92.31 221 LEU A C 1
ATOM 1788 O O . LEU A 1 221 ? 10.780 -10.047 -13.080 1.00 92.31 221 LEU A O 1
ATOM 1792 N N . PRO A 1 222 ? 9.861 -11.766 -14.233 1.00 89.75 222 PRO A N 1
ATOM 1793 C CA . PRO A 1 222 ? 11.000 -12.659 -14.063 1.00 89.75 222 PRO A CA 1
ATOM 1794 C C . PRO A 1 222 ? 12.309 -12.019 -14.535 1.00 89.75 222 PRO A C 1
ATOM 1796 O O . PRO A 1 222 ? 12.406 -11.511 -15.658 1.00 89.75 222 PRO A O 1
ATOM 1799 N N . GLY A 1 223 ? 13.323 -12.033 -13.670 1.00 89.12 223 GLY A N 1
ATOM 1800 C CA . GLY A 1 223 ? 14.632 -11.442 -13.954 1.00 89.12 223 GLY A CA 1
ATOM 1801 C C . GLY A 1 223 ? 14.698 -9.923 -13.758 1.00 89.12 223 GLY A C 1
ATOM 1802 O O . GLY A 1 223 ? 15.672 -9.288 -14.177 1.00 89.12 223 GLY A O 1
ATOM 1803 N N . ALA A 1 224 ? 13.684 -9.319 -13.134 1.00 94.81 224 ALA A N 1
ATOM 1804 C CA . ALA A 1 224 ? 13.784 -7.958 -12.625 1.00 94.81 224 ALA A CA 1
ATOM 1805 C C . ALA A 1 224 ? 14.894 -7.852 -11.570 1.00 94.81 224 ALA A C 1
ATOM 1807 O O . ALA A 1 224 ? 15.057 -8.718 -10.715 1.00 94.81 224 ALA A O 1
ATOM 1808 N N . ILE A 1 225 ? 15.653 -6.754 -11.601 1.00 95.50 225 ILE A N 1
ATOM 1809 C CA . ILE A 1 225 ? 16.741 -6.529 -10.639 1.00 95.50 225 ILE A CA 1
ATOM 1810 C C . ILE A 1 225 ? 16.349 -5.380 -9.727 1.00 95.50 225 ILE A C 1
ATOM 1812 O O . ILE A 1 225 ? 16.181 -4.248 -10.186 1.00 95.50 225 ILE A O 1
ATOM 1816 N N . VAL A 1 226 ? 16.252 -5.668 -8.432 1.00 95.69 226 VAL A N 1
ATOM 1817 C CA . VAL A 1 226 ? 15.924 -4.682 -7.405 1.00 95.69 226 VAL A CA 1
ATOM 1818 C C . VAL A 1 226 ? 17.120 -4.461 -6.489 1.00 95.69 226 VAL A C 1
ATOM 1820 O O . VAL A 1 226 ? 17.725 -5.409 -5.990 1.00 95.69 226 VAL A O 1
ATOM 1823 N N . TYR A 1 227 ? 17.460 -3.200 -6.233 1.00 93.56 227 TYR A N 1
ATOM 1824 C CA . TYR A 1 227 ? 18.470 -2.844 -5.242 1.00 93.56 227 TYR A CA 1
ATOM 1825 C C . TYR A 1 227 ? 18.106 -1.556 -4.509 1.00 93.56 227 TYR A C 1
ATOM 1827 O O . TYR A 1 227 ? 17.540 -0.632 -5.087 1.00 93.56 227 TYR A O 1
ATOM 1835 N N . ASN A 1 228 ? 18.502 -1.478 -3.236 1.00 92.88 228 ASN A N 1
ATOM 1836 C CA . ASN A 1 228 ? 18.284 -0.303 -2.396 1.00 92.88 228 ASN A CA 1
ATOM 1837 C C . ASN A 1 228 ? 19.617 0.231 -1.884 1.00 92.88 228 ASN A C 1
ATOM 1839 O O . ASN A 1 228 ? 20.468 -0.540 -1.435 1.00 92.88 228 ASN A O 1
ATOM 1843 N N . LYS A 1 229 ? 19.763 1.553 -1.877 1.00 94.88 229 LYS A N 1
ATOM 1844 C CA . LYS A 1 229 ? 20.913 2.246 -1.299 1.00 94.88 229 LYS A CA 1
ATOM 1845 C C . LYS A 1 229 ? 20.440 3.223 -0.230 1.00 94.88 229 LYS A C 1
ATOM 1847 O O . LYS A 1 229 ? 19.704 4.155 -0.531 1.00 94.88 229 LYS A O 1
ATOM 1852 N N . TYR A 1 230 ? 20.873 3.014 1.010 1.00 94.44 230 TYR A N 1
ATOM 1853 C CA . TYR A 1 230 ? 20.609 3.938 2.111 1.00 94.44 230 TYR A CA 1
ATOM 1854 C C . TYR A 1 230 ? 21.713 4.994 2.202 1.00 94.44 230 TYR A C 1
ATOM 1856 O O . TYR A 1 230 ? 22.899 4.660 2.193 1.00 94.44 230 TYR A O 1
ATOM 1864 N N . ASP A 1 231 ? 21.321 6.260 2.313 1.00 94.19 231 ASP A N 1
ATOM 1865 C CA . ASP A 1 231 ? 22.218 7.371 2.607 1.00 94.19 231 ASP A CA 1
ATOM 1866 C C . ASP A 1 231 ? 22.050 7.810 4.076 1.00 94.19 231 ASP A C 1
ATOM 1868 O O . ASP A 1 231 ? 21.043 8.434 4.434 1.00 94.19 231 ASP A O 1
ATOM 1872 N N . PRO A 1 232 ? 23.039 7.536 4.950 1.00 92.25 232 PRO A N 1
ATOM 1873 C CA . PRO A 1 232 ? 22.950 7.862 6.368 1.00 92.25 232 PRO A CA 1
ATOM 1874 C C . PRO A 1 232 ? 23.016 9.363 6.664 1.00 92.25 232 PRO A C 1
ATOM 1876 O O . PRO A 1 232 ? 22.652 9.750 7.777 1.00 92.25 232 PRO A O 1
ATOM 1879 N N . ARG A 1 233 ? 23.481 10.201 5.725 1.00 93.50 233 ARG A N 1
ATOM 1880 C CA . ARG A 1 233 ? 23.566 11.659 5.907 1.00 93.50 233 ARG A CA 1
ATOM 1881 C C . ARG A 1 233 ? 22.206 12.306 5.697 1.00 93.50 233 ARG A C 1
ATOM 1883 O O . ARG A 1 233 ? 21.777 13.111 6.513 1.00 93.50 233 ARG A O 1
ATOM 1890 N N . THR A 1 234 ? 21.520 11.919 4.625 1.00 92.62 234 THR A N 1
ATOM 1891 C CA . THR A 1 234 ? 20.210 12.476 4.254 1.00 92.62 234 THR A CA 1
ATOM 1892 C C . THR A 1 234 ? 19.032 11.705 4.855 1.00 92.62 234 THR A C 1
ATOM 1894 O O . THR A 1 234 ? 17.907 12.214 4.844 1.00 92.62 234 THR A O 1
ATOM 1897 N N . LYS A 1 235 ? 19.296 10.510 5.413 1.00 94.75 235 LYS A N 1
ATOM 1898 C CA . LYS A 1 235 ? 18.302 9.556 5.939 1.00 94.75 235 LYS A CA 1
ATOM 1899 C C . LYS A 1 235 ? 17.309 9.098 4.868 1.00 94.75 235 LYS A C 1
ATOM 1901 O O . LYS A 1 235 ? 16.148 8.826 5.176 1.00 94.75 235 LYS A O 1
ATOM 1906 N N . LEU A 1 236 ? 17.770 9.030 3.620 1.00 93.88 236 LEU A N 1
ATOM 1907 C CA . LEU A 1 236 ? 16.982 8.636 2.456 1.00 93.88 236 LEU A CA 1
ATOM 1908 C C . LEU A 1 236 ? 17.366 7.236 1.985 1.00 93.88 236 LEU A C 1
ATOM 1910 O O . LEU A 1 236 ? 18.513 6.808 2.128 1.00 93.88 236 LEU A O 1
ATOM 1914 N N . ILE A 1 237 ? 16.409 6.548 1.374 1.00 93.81 237 ILE A N 1
ATOM 1915 C CA . ILE A 1 237 ? 16.647 5.329 0.610 1.00 93.81 237 ILE A CA 1
ATOM 1916 C C . ILE A 1 237 ? 16.415 5.640 -0.867 1.00 93.81 237 ILE A C 1
ATOM 1918 O O . ILE A 1 237 ? 15.415 6.244 -1.252 1.00 93.81 237 ILE A O 1
ATOM 1922 N N . GLU A 1 238 ? 17.357 5.214 -1.699 1.00 95.56 238 GLU A N 1
ATOM 1923 C CA . GLU A 1 238 ? 17.202 5.138 -3.144 1.00 95.56 238 GLU A CA 1
ATOM 1924 C C . GLU A 1 238 ? 16.852 3.694 -3.510 1.00 95.56 238 GLU A C 1
ATOM 1926 O O . GLU A 1 238 ? 17.702 2.804 -3.434 1.00 95.56 238 GLU A O 1
ATOM 1931 N N . TYR A 1 239 ? 15.590 3.464 -3.863 1.00 96.25 239 TYR A N 1
ATOM 1932 C CA . TYR A 1 239 ? 15.113 2.220 -4.455 1.00 96.25 239 TYR A CA 1
ATOM 1933 C C . TYR A 1 239 ? 15.363 2.256 -5.953 1.00 96.25 239 TYR A C 1
ATOM 1935 O O . TYR A 1 239 ? 15.059 3.250 -6.615 1.00 96.25 239 TYR A O 1
ATOM 1943 N N . THR A 1 240 ? 15.893 1.169 -6.496 1.00 97.38 240 THR A N 1
ATOM 1944 C CA . THR A 1 240 ? 16.050 1.007 -7.932 1.00 97.38 240 THR A CA 1
ATOM 1945 C C . THR A 1 240 ? 15.496 -0.322 -8.403 1.00 97.38 240 THR A C 1
ATOM 1947 O O . THR A 1 240 ? 15.844 -1.370 -7.865 1.00 97.38 240 THR A O 1
ATOM 1950 N N . LEU A 1 241 ? 14.709 -0.262 -9.473 1.00 97.62 241 LEU A N 1
ATOM 1951 C CA . LEU A 1 241 ? 14.196 -1.407 -10.210 1.00 97.62 241 LEU A CA 1
ATOM 1952 C C . LEU A 1 241 ? 14.690 -1.343 -11.656 1.00 97.62 241 LEU A C 1
ATOM 1954 O O . LEU A 1 241 ? 14.506 -0.339 -12.346 1.00 97.62 241 LEU A O 1
ATOM 1958 N N . ARG A 1 242 ? 15.304 -2.424 -12.131 1.00 97.19 242 ARG A N 1
ATOM 1959 C CA . ARG A 1 242 ? 15.637 -2.633 -13.541 1.00 97.19 242 ARG A CA 1
ATOM 1960 C C . ARG A 1 242 ? 14.612 -3.569 -14.161 1.00 97.19 242 ARG A C 1
ATOM 1962 O O . ARG A 1 242 ? 14.432 -4.686 -13.681 1.00 97.19 242 ARG A O 1
ATOM 1969 N N . ILE A 1 243 ? 13.989 -3.116 -15.242 1.00 96.44 243 ILE A N 1
ATOM 1970 C CA . ILE A 1 243 ? 13.017 -3.909 -15.989 1.00 96.44 243 ILE A CA 1
ATOM 1971 C C . ILE A 1 243 ? 13.750 -4.941 -16.863 1.00 96.44 243 ILE A C 1
ATOM 1973 O O . ILE A 1 243 ? 14.681 -4.558 -17.584 1.00 96.44 243 ILE A O 1
ATOM 1977 N N . PRO A 1 244 ? 13.354 -6.227 -16.841 1.00 93.19 244 PRO A N 1
ATOM 1978 C CA . PRO A 1 244 ? 13.972 -7.253 -17.674 1.00 93.19 244 PRO A CA 1
ATOM 1979 C C . PRO A 1 244 ? 13.695 -7.021 -19.172 1.00 93.19 244 PRO A C 1
ATOM 1981 O O . PRO A 1 244 ? 12.790 -6.271 -19.548 1.00 93.19 244 PRO A O 1
ATOM 1984 N N . PRO A 1 245 ? 14.479 -7.639 -20.073 1.00 88.19 245 PRO A N 1
ATOM 1985 C CA . PRO A 1 245 ? 14.249 -7.535 -21.513 1.00 88.19 245 PRO A CA 1
ATOM 1986 C C . PRO A 1 245 ? 13.006 -8.311 -21.987 1.00 88.19 245 PRO A C 1
ATOM 1988 O O . PRO A 1 245 ? 12.346 -7.886 -22.943 1.00 88.19 245 PRO A O 1
ATOM 1991 N N . TYR A 1 246 ? 12.698 -9.434 -21.330 1.00 86.69 246 TYR A N 1
ATOM 1992 C CA . TYR A 1 246 ? 11.542 -10.282 -21.614 1.00 86.69 246 TYR A CA 1
ATOM 1993 C C . TYR A 1 246 ? 10.354 -9.823 -20.784 1.00 86.69 246 TYR A C 1
ATOM 1995 O O . TYR A 1 246 ? 10.423 -9.803 -19.558 1.00 86.69 246 TYR A O 1
ATOM 2003 N N . ILE A 1 247 ? 9.269 -9.441 -21.454 1.00 88.62 247 ILE A N 1
ATOM 2004 C CA . ILE A 1 247 ? 8.030 -9.045 -20.783 1.00 88.62 247 ILE A CA 1
ATOM 2005 C C . ILE A 1 247 ? 6.887 -9.516 -21.689 1.00 88.62 247 ILE A C 1
ATOM 2007 O O . ILE A 1 247 ? 6.593 -8.855 -22.692 1.00 88.62 247 ILE A O 1
ATOM 2011 N N . PRO A 1 248 ? 6.268 -10.672 -21.395 1.00 81.06 248 PRO A N 1
ATOM 2012 C CA . PRO A 1 248 ? 5.392 -11.362 -22.341 1.00 81.06 248 PRO A CA 1
ATOM 2013 C C . PRO A 1 248 ? 4.107 -10.587 -22.633 1.00 81.06 248 PRO A C 1
ATOM 2015 O O . PRO A 1 248 ? 3.569 -10.660 -23.738 1.00 81.06 248 PRO A O 1
ATOM 2018 N N . LYS A 1 249 ? 3.625 -9.816 -21.656 1.00 89.12 249 LYS A N 1
ATOM 2019 C CA . LYS A 1 249 ? 2.424 -8.984 -21.741 1.00 89.12 249 LYS A CA 1
ATOM 2020 C C . LYS A 1 249 ? 2.619 -7.703 -20.942 1.00 89.12 249 LYS A C 1
ATOM 2022 O O . LYS A 1 249 ? 3.498 -7.640 -20.095 1.00 89.12 249 LYS A O 1
ATOM 2027 N N . HIS A 1 250 ? 1.790 -6.702 -21.209 1.00 93.06 250 HIS A N 1
ATOM 2028 C CA . HIS A 1 250 ? 1.740 -5.497 -20.387 1.00 93.06 250 HIS A CA 1
ATOM 2029 C C . HIS A 1 250 ? 1.374 -5.839 -18.934 1.00 93.06 250 HIS A C 1
ATOM 2031 O O . HIS A 1 250 ? 0.488 -6.666 -18.696 1.00 93.06 250 HIS A O 1
ATOM 2037 N N . ILE A 1 251 ? 2.054 -5.203 -17.980 1.00 94.19 251 ILE A N 1
ATOM 2038 C CA . ILE A 1 251 ? 1.877 -5.438 -16.543 1.00 94.19 251 ILE A CA 1
ATOM 2039 C C . ILE A 1 251 ? 1.807 -4.098 -15.821 1.00 94.19 251 ILE A C 1
ATOM 2041 O O . ILE A 1 251 ? 2.564 -3.178 -16.124 1.00 94.19 251 ILE A O 1
ATOM 2045 N N . GLN A 1 252 ? 0.901 -4.014 -14.851 1.00 96.75 252 GLN A N 1
ATOM 2046 C CA . GLN A 1 252 ? 0.762 -2.874 -13.953 1.00 96.75 252 GLN A CA 1
ATOM 2047 C C . GLN A 1 252 ? 0.946 -3.349 -12.526 1.00 96.75 252 GLN A C 1
ATOM 2049 O O . GLN A 1 252 ? 0.371 -4.362 -12.132 1.00 96.75 252 GLN A O 1
ATOM 2054 N N . PHE A 1 253 ? 1.730 -2.614 -11.758 1.00 96.38 253 PHE A N 1
ATOM 2055 C CA . PHE A 1 253 ? 1.869 -2.816 -10.324 1.00 96.38 253 PHE A CA 1
ATOM 2056 C C . PHE A 1 253 ? 2.141 -1.473 -9.660 1.00 96.38 253 PHE A C 1
ATOM 2058 O O . PHE A 1 253 ? 2.442 -0.479 -10.324 1.00 96.38 253 PHE A O 1
ATOM 2065 N N . ALA A 1 254 ? 2.054 -1.449 -8.338 1.00 96.81 254 ALA A N 1
ATOM 2066 C CA . ALA A 1 254 ? 2.234 -0.232 -7.580 1.00 96.81 254 ALA A CA 1
ATOM 2067 C C . ALA A 1 254 ? 3.118 -0.402 -6.350 1.00 96.81 254 ALA A C 1
ATOM 2069 O O . ALA A 1 254 ? 3.393 -1.511 -5.884 1.00 96.81 254 ALA A O 1
ATOM 2070 N N . ILE A 1 255 ? 3.559 0.738 -5.832 1.00 96.00 255 ILE A N 1
ATOM 2071 C CA . ILE A 1 255 ? 4.266 0.863 -4.564 1.00 96.00 255 ILE A CA 1
ATOM 2072 C C . ILE A 1 255 ? 3.697 2.080 -3.835 1.00 96.00 255 ILE A C 1
ATOM 2074 O O . ILE A 1 255 ? 3.631 3.163 -4.410 1.00 96.00 255 ILE A O 1
ATOM 2078 N N . GLU A 1 256 ? 3.315 1.922 -2.573 1.00 93.94 256 GLU A N 1
ATOM 2079 C CA . GLU A 1 256 ? 2.801 3.011 -1.743 1.00 93.94 256 GLU A CA 1
ATOM 2080 C C . GLU A 1 256 ? 3.835 3.418 -0.689 1.00 93.94 256 GLU A C 1
ATOM 2082 O O . GLU A 1 256 ? 4.404 2.585 0.014 1.00 93.94 256 GLU A O 1
ATOM 2087 N N . PHE A 1 257 ? 4.037 4.722 -0.550 1.00 94.19 257 PHE A N 1
ATOM 2088 C CA . PHE A 1 257 ? 4.833 5.351 0.490 1.00 94.19 257 PHE A CA 1
ATOM 2089 C C . PHE A 1 257 ? 3.920 6.263 1.293 1.00 94.19 257 PHE A C 1
ATOM 2091 O O . PHE A 1 257 ? 3.339 7.210 0.766 1.00 94.19 257 PHE A O 1
ATOM 2098 N N . ASN A 1 258 ? 3.778 5.982 2.576 1.00 88.25 258 ASN A N 1
ATOM 2099 C CA . ASN A 1 258 ? 2.724 6.562 3.379 1.00 88.25 258 ASN A CA 1
ATOM 2100 C C . ASN A 1 258 ? 3.331 7.348 4.538 1.00 88.25 258 ASN A C 1
ATOM 2102 O O . ASN A 1 258 ? 3.958 6.760 5.413 1.00 88.25 258 ASN A O 1
ATOM 2106 N N . ASN A 1 259 ? 3.160 8.672 4.535 1.00 90.50 259 ASN A N 1
ATOM 2107 C CA . ASN A 1 259 ? 3.587 9.564 5.616 1.00 90.50 259 ASN A CA 1
ATOM 2108 C C . ASN A 1 259 ? 2.404 10.151 6.401 1.00 90.50 259 ASN A C 1
ATOM 2110 O O . ASN A 1 259 ? 2.560 11.069 7.203 1.00 90.50 259 ASN A O 1
ATOM 2114 N N . ARG A 1 260 ? 1.194 9.641 6.177 1.00 85.38 260 ARG A N 1
ATOM 2115 C CA . ARG A 1 260 ? -0.037 10.275 6.653 1.00 85.38 260 ARG A CA 1
ATOM 2116 C C . ARG A 1 260 ? -0.163 10.384 8.165 1.00 85.38 260 ARG A C 1
ATOM 2118 O O . ARG A 1 260 ? -0.937 11.187 8.668 1.00 85.38 260 ARG A O 1
ATOM 2125 N N . TYR A 1 261 ? 0.514 9.511 8.900 1.00 82.06 261 TYR A N 1
ATOM 2126 C CA . TYR A 1 261 ? 0.417 9.471 10.356 1.00 82.06 261 TYR A CA 1
ATOM 2127 C C . TYR A 1 261 ? 1.409 10.417 11.025 1.00 82.06 261 TYR A C 1
ATOM 2129 O O . TYR A 1 261 ? 1.336 10.621 12.234 1.00 82.06 261 TYR A O 1
ATOM 2137 N N . THR A 1 262 ? 2.309 11.020 10.248 1.00 80.38 262 THR A N 1
ATOM 2138 C CA . THR A 1 262 ? 3.180 12.070 10.751 1.00 80.38 262 THR A CA 1
ATOM 2139 C C . THR A 1 262 ? 2.365 13.349 10.903 1.00 80.38 262 THR A C 1
ATOM 2141 O O . THR A 1 262 ? 1.797 13.866 9.938 1.00 80.38 262 THR A O 1
ATOM 2144 N N . LEU A 1 263 ? 2.331 13.849 12.135 1.00 78.88 263 LEU A N 1
ATOM 2145 C CA . LEU A 1 263 ? 1.749 15.130 12.506 1.00 78.88 263 LEU A CA 1
ATOM 2146 C C . LEU A 1 263 ? 2.878 16.051 12.955 1.00 78.88 263 LEU A C 1
ATOM 2148 O O . LEU A 1 263 ? 3.645 15.692 13.849 1.00 78.88 263 LEU A O 1
ATOM 2152 N N . ALA A 1 264 ? 2.960 17.235 12.362 1.00 71.56 264 ALA A N 1
ATOM 2153 C CA . ALA A 1 264 ? 3.894 18.267 12.787 1.00 71.56 264 ALA A CA 1
ATOM 2154 C C . ALA A 1 264 ? 3.135 19.545 13.157 1.00 71.56 264 ALA A C 1
ATOM 2156 O O . ALA A 1 264 ? 2.093 19.858 12.583 1.00 71.56 264 ALA A O 1
ATOM 2157 N N . ASN A 1 265 ? 3.665 20.278 14.135 1.00 67.94 265 ASN A N 1
ATOM 2158 C CA . 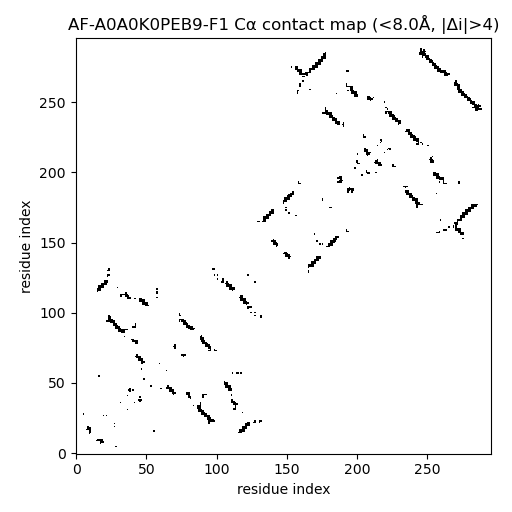ASN A 1 265 ? 3.197 21.621 14.454 1.00 67.94 265 ASN A CA 1
ATOM 2159 C C . ASN A 1 265 ? 4.088 22.610 13.697 1.00 67.94 265 ASN A C 1
ATOM 2161 O O . ASN A 1 265 ? 5.258 22.775 14.047 1.00 67.94 265 ASN A O 1
ATOM 2165 N N . CYS A 1 266 ? 3.549 23.256 12.669 1.00 62.47 266 CYS A N 1
ATOM 2166 C CA . CYS A 1 266 ? 4.228 24.309 11.923 1.00 62.47 266 CYS A CA 1
ATOM 2167 C C . CYS A 1 266 ? 3.517 25.631 12.209 1.00 62.47 266 CYS A C 1
ATOM 2169 O O . CYS A 1 266 ? 2.370 25.797 11.820 1.00 62.47 266 CYS A O 1
ATOM 2171 N N . ASN A 1 267 ? 4.192 26.568 12.883 1.00 62.09 267 ASN A N 1
ATOM 2172 C CA . ASN A 1 267 ? 3.660 27.909 13.173 1.00 62.09 267 ASN A CA 1
ATOM 2173 C C . ASN A 1 267 ? 2.251 27.895 13.804 1.00 62.09 267 ASN A C 1
ATOM 2175 O O . ASN A 1 267 ? 1.364 28.599 13.342 1.00 62.09 267 ASN A O 1
ATOM 2179 N N . GLU A 1 268 ? 2.052 27.070 14.839 1.00 65.06 268 GLU A N 1
ATOM 2180 C CA . GLU A 1 268 ? 0.765 26.881 15.545 1.00 65.06 268 GLU A CA 1
ATOM 2181 C C . GLU A 1 268 ? -0.338 26.163 14.738 1.00 65.06 268 GLU A C 1
ATOM 2183 O O . GLU A 1 268 ? -1.374 25.808 15.301 1.00 65.06 268 GLU A O 1
ATOM 2188 N N . GLU A 1 269 ? -0.089 25.823 13.471 1.00 64.94 269 GLU A N 1
ATOM 2189 C CA . GLU A 1 269 ? -0.963 24.979 12.656 1.00 64.94 269 GLU A CA 1
ATOM 2190 C C . GLU A 1 269 ? -0.523 23.509 12.703 1.00 64.94 269 GLU A C 1
ATOM 2192 O O . GLU A 1 269 ? 0.666 23.173 12.650 1.00 64.94 269 GLU A O 1
ATOM 2197 N N . LYS A 1 270 ? -1.501 22.600 12.799 1.00 67.62 270 LYS A N 1
ATOM 2198 C CA . LYS A 1 270 ? -1.259 21.159 12.672 1.00 67.62 270 LYS A CA 1
ATOM 2199 C C . LYS A 1 270 ? -1.238 20.787 11.200 1.00 67.62 270 LYS A C 1
ATOM 2201 O O . LYS A 1 270 ? -2.256 20.904 10.523 1.00 67.62 270 LYS A O 1
ATOM 2206 N N . VAL A 1 271 ? -0.104 20.278 10.743 1.00 74.44 271 VAL A N 1
ATOM 2207 C CA . VAL A 1 271 ? 0.073 19.767 9.384 1.00 74.44 271 VAL A CA 1
ATOM 2208 C C . VAL A 1 271 ? 0.225 18.250 9.416 1.00 74.44 271 VAL A C 1
ATOM 2210 O O . VAL A 1 271 ? 0.804 17.682 10.348 1.00 74.44 271 VAL A O 1
ATOM 2213 N N . GLN A 1 272 ? -0.324 17.587 8.402 1.00 82.06 272 GLN A N 1
ATOM 2214 C CA . GLN A 1 272 ? -0.320 16.134 8.272 1.00 82.06 272 GLN A CA 1
ATOM 2215 C C . GLN A 1 272 ? 0.447 15.725 7.015 1.00 82.06 272 GLN A C 1
ATOM 2217 O O . GLN A 1 272 ? 0.389 16.413 5.996 1.00 82.06 272 GLN A O 1
ATOM 2222 N N . GLY A 1 273 ? 1.182 14.615 7.090 1.00 84.62 273 GLY A N 1
ATOM 2223 C CA . GLY A 1 273 ? 1.888 14.070 5.933 1.00 84.62 273 GLY A CA 1
ATOM 2224 C C . GLY A 1 273 ? 0.943 13.508 4.867 1.00 84.62 273 GLY A C 1
ATOM 2225 O O . GLY A 1 273 ? -0.248 13.274 5.099 1.00 84.62 273 GLY A O 1
ATOM 2226 N N . ASN A 1 274 ? 1.499 13.259 3.687 1.00 89.38 274 ASN A N 1
ATOM 2227 C CA . ASN A 1 274 ? 0.770 12.769 2.520 1.00 89.38 274 ASN A CA 1
ATOM 2228 C C . ASN A 1 274 ? 1.120 11.312 2.183 1.00 89.38 274 ASN A C 1
ATOM 2230 O O . ASN A 1 274 ? 2.026 10.705 2.761 1.00 89.38 274 ASN A O 1
ATOM 2234 N N . ILE A 1 275 ? 0.387 10.747 1.226 1.00 90.88 275 ILE A N 1
ATOM 2235 C CA . ILE A 1 275 ? 0.649 9.423 0.661 1.00 90.88 275 ILE A CA 1
ATOM 2236 C C . ILE A 1 275 ? 1.171 9.620 -0.761 1.00 90.88 275 ILE A C 1
ATOM 2238 O O . ILE A 1 275 ? 0.520 10.274 -1.571 1.00 90.88 275 ILE A O 1
ATOM 2242 N N . ALA A 1 276 ? 2.319 9.034 -1.085 1.00 94.81 276 ALA A N 1
ATOM 2243 C CA . ALA A 1 276 ? 2.814 8.937 -2.450 1.00 94.81 276 ALA A CA 1
ATOM 2244 C C . ALA A 1 276 ? 2.593 7.518 -2.977 1.00 94.81 276 ALA A C 1
ATOM 2246 O O . ALA A 1 276 ? 3.092 6.543 -2.420 1.00 94.81 276 ALA A O 1
ATOM 2247 N N . TYR A 1 277 ? 1.856 7.402 -4.073 1.00 94.50 277 TYR A N 1
ATOM 2248 C CA . TYR A 1 277 ? 1.529 6.134 -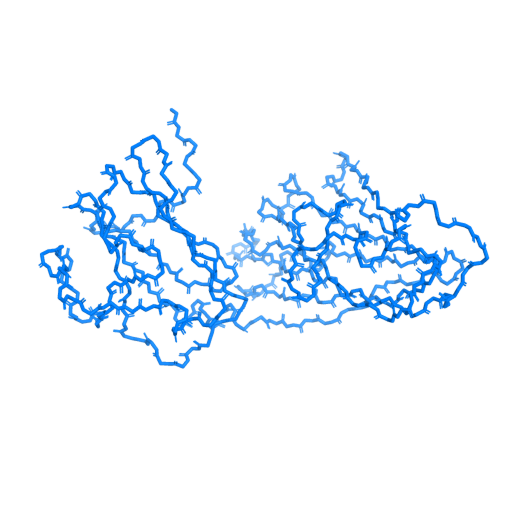4.710 1.00 94.50 277 TYR A CA 1
ATOM 2249 C C . TYR A 1 277 ? 2.203 6.077 -6.080 1.00 94.50 277 TYR A C 1
ATOM 2251 O O . TYR A 1 277 ? 1.890 6.874 -6.959 1.00 94.50 277 TYR A O 1
ATOM 2259 N N . ILE A 1 278 ? 3.154 5.172 -6.285 1.00 97.38 278 ILE A N 1
ATOM 2260 C CA . ILE A 1 278 ? 3.804 4.985 -7.584 1.00 97.38 278 ILE A CA 1
ATOM 2261 C C . ILE A 1 278 ? 3.018 3.944 -8.368 1.00 97.38 278 ILE A C 1
ATOM 2263 O O . ILE A 1 278 ? 3.006 2.777 -7.986 1.00 97.38 278 ILE A O 1
ATOM 2267 N N . ASN A 1 279 ? 2.412 4.351 -9.477 1.00 97.00 279 ASN A N 1
ATOM 2268 C CA . ASN A 1 279 ? 1.790 3.450 -10.434 1.00 97.00 279 ASN A CA 1
ATOM 2269 C C . ASN A 1 279 ? 2.768 3.169 -11.581 1.00 97.00 279 ASN A C 1
ATOM 2271 O O . ASN A 1 279 ? 3.121 4.070 -12.350 1.00 97.00 279 ASN A O 1
ATOM 2275 N N . VAL A 1 280 ? 3.224 1.922 -11.677 1.00 98.00 280 VAL A N 1
ATOM 2276 C CA . VAL A 1 280 ? 4.209 1.484 -12.664 1.00 98.00 280 VAL A CA 1
ATOM 227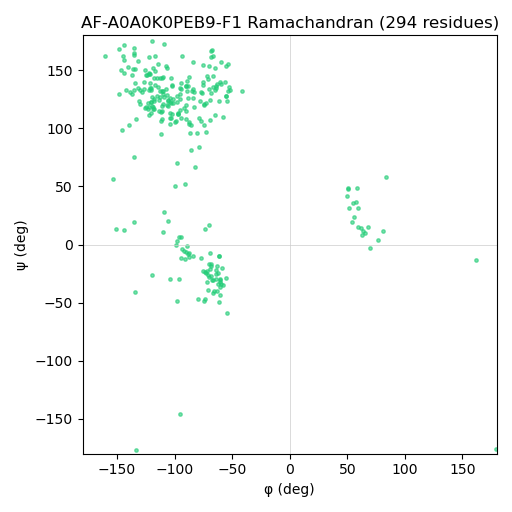7 C C . VAL A 1 280 ? 3.505 0.702 -13.760 1.00 98.00 280 VAL A C 1
ATOM 2279 O O . VAL A 1 280 ? 3.036 -0.414 -13.541 1.00 98.00 280 VAL A O 1
ATOM 2282 N N . ASN A 1 281 ? 3.487 1.269 -14.962 1.00 97.25 281 ASN A N 1
ATOM 2283 C CA . ASN A 1 281 ? 3.064 0.569 -16.166 1.00 97.25 281 ASN A CA 1
ATOM 2284 C C . ASN A 1 281 ? 4.303 0.073 -16.897 1.00 97.25 281 ASN A C 1
ATOM 2286 O O . ASN A 1 281 ? 5.173 0.864 -17.272 1.00 97.25 281 ASN A O 1
ATOM 2290 N N . VAL A 1 282 ? 4.382 -1.232 -17.124 1.00 96.38 282 VAL A N 1
ATOM 2291 C CA . VAL A 1 282 ? 5.464 -1.834 -17.892 1.00 96.38 282 VAL A CA 1
ATOM 2292 C C . VAL A 1 282 ? 4.908 -2.342 -19.212 1.00 96.38 282 VAL A C 1
ATOM 2294 O O . VAL A 1 282 ? 4.080 -3.256 -19.262 1.00 96.38 282 VAL A O 1
ATOM 2297 N N . ASN A 1 283 ? 5.369 -1.723 -20.295 1.00 91.94 283 ASN A N 1
ATOM 2298 C CA . ASN A 1 283 ? 4.993 -2.095 -21.648 1.00 91.94 283 ASN A CA 1
ATOM 2299 C C . ASN A 1 283 ? 5.490 -3.499 -21.990 1.00 91.94 283 ASN A C 1
ATOM 2301 O O . ASN A 1 283 ? 6.529 -3.949 -21.503 1.00 91.94 283 ASN A O 1
ATOM 2305 N N . GLN A 1 284 ? 4.766 -4.163 -22.894 1.00 87.06 284 GLN A N 1
ATOM 2306 C CA . GLN A 1 284 ? 5.209 -5.430 -23.461 1.00 87.06 284 GLN A CA 1
ATOM 2307 C C . GLN A 1 284 ? 6.619 -5.277 -24.052 1.00 87.06 284 GLN A C 1
ATOM 2309 O O . GLN A 1 284 ? 6.923 -4.323 -24.772 1.00 87.06 284 GLN A O 1
ATOM 2314 N N . GLY A 1 285 ? 7.483 -6.220 -23.702 1.00 77.75 285 GLY A N 1
ATOM 2315 C CA . GLY A 1 285 ? 8.881 -6.265 -24.093 1.00 77.75 285 GLY A CA 1
ATOM 2316 C C . GLY A 1 285 ? 9.058 -7.145 -25.319 1.00 77.75 285 GLY A C 1
ATOM 2317 O O . GLY A 1 285 ? 8.193 -7.218 -26.193 1.00 77.75 285 GLY A O 1
ATOM 2318 N N . TYR A 1 286 ? 10.194 -7.836 -25.394 1.00 75.19 286 TYR A N 1
ATOM 2319 C CA . TYR A 1 286 ? 10.323 -8.903 -26.379 1.00 75.19 286 TYR A CA 1
ATOM 2320 C C . TYR A 1 286 ? 9.365 -10.052 -26.037 1.00 75.19 286 TYR A C 1
ATOM 2322 O O . TYR A 1 286 ? 9.258 -10.446 -24.875 1.00 75.19 286 TYR A O 1
ATOM 2330 N N . LYS A 1 287 ? 8.674 -10.574 -27.058 1.00 66.50 287 LYS A N 1
ATOM 2331 C CA . LYS A 1 287 ? 7.791 -11.748 -26.932 1.00 66.50 287 LYS A CA 1
ATOM 2332 C C . LYS A 1 287 ? 8.570 -13.052 -26.777 1.00 66.50 287 LYS A C 1
ATOM 2334 O O . LYS A 1 287 ? 8.034 -14.017 -26.250 1.00 66.50 287 LYS A O 1
ATOM 2339 N N . GLU A 1 288 ? 9.814 -13.056 -27.237 1.00 69.25 288 GLU A N 1
ATOM 2340 C CA . GLU A 1 288 ? 10.745 -14.175 -27.200 1.00 69.25 288 GLU A CA 1
ATOM 2341 C C . GLU A 1 288 ? 12.169 -13.636 -27.028 1.00 69.25 288 GLU A C 1
ATOM 2343 O O . GLU A 1 288 ? 12.479 -12.523 -27.460 1.00 69.25 288 GLU A O 1
ATOM 2348 N N . ILE A 1 289 ? 13.030 -14.414 -26.381 1.00 76.94 289 ILE A N 1
ATOM 2349 C CA . ILE A 1 289 ? 14.467 -14.158 -26.306 1.00 76.94 289 ILE A CA 1
ATOM 2350 C C . ILE A 1 289 ? 15.163 -15.443 -26.727 1.00 76.94 289 ILE A C 1
ATOM 2352 O O . ILE A 1 289 ? 14.838 -16.512 -26.217 1.00 76.94 289 ILE A O 1
ATOM 2356 N N . SER A 1 290 ? 16.131 -15.344 -27.635 1.00 80.56 290 SER A N 1
ATOM 2357 C CA . SER A 1 290 ? 16.987 -16.478 -27.976 1.00 80.56 290 SER A CA 1
ATOM 2358 C C . SER A 1 290 ? 17.824 -16.873 -26.759 1.00 80.56 290 SER A C 1
ATOM 2360 O O . SER A 1 290 ? 18.700 -16.117 -26.338 1.00 80.56 290 SER A O 1
ATOM 2362 N N . GLY A 1 291 ? 17.555 -18.046 -26.189 1.00 84.06 291 GLY A N 1
ATOM 2363 C CA . GLY A 1 291 ? 18.236 -18.540 -24.996 1.00 84.06 291 GLY A CA 1
ATOM 2364 C C . GLY A 1 291 ? 17.711 -19.900 -24.541 1.00 84.06 291 GLY A C 1
ATOM 2365 O O . GLY A 1 291 ? 16.864 -20.500 -25.199 1.00 84.06 291 GLY A O 1
ATOM 2366 N N . CYS A 1 292 ? 18.227 -20.371 -23.407 1.00 80.00 292 CYS A N 1
ATOM 2367 C CA . CYS A 1 292 ? 17.791 -21.596 -22.744 1.00 80.00 292 CYS A CA 1
ATOM 2368 C C . CYS A 1 292 ? 17.296 -21.244 -21.339 1.00 80.00 292 CYS A C 1
ATOM 2370 O O . CYS A 1 292 ? 17.993 -20.532 -20.615 1.00 80.00 292 CYS A O 1
ATOM 2372 N N . ASP A 1 293 ? 16.134 -21.766 -20.954 1.00 77.00 293 ASP A N 1
ATOM 2373 C CA . ASP A 1 293 ? 15.656 -21.743 -19.573 1.00 77.00 293 ASP A CA 1
ATOM 2374 C C . ASP A 1 293 ? 15.870 -23.132 -18.959 1.00 77.00 293 ASP A C 1
ATOM 2376 O O . ASP A 1 293 ? 15.274 -24.113 -19.400 1.00 77.00 293 ASP A O 1
ATOM 2380 N N . PHE A 1 294 ? 16.774 -23.225 -17.983 1.00 81.81 294 PHE A N 1
ATOM 2381 C CA . PHE A 1 294 ? 17.122 -24.481 -17.310 1.00 81.81 294 PHE A CA 1
ATOM 2382 C C . PHE A 1 294 ? 16.363 -24.686 -15.990 1.00 81.81 294 PHE A C 1
ATOM 2384 O O . PHE A 1 294 ? 16.685 -25.614 -15.253 1.00 81.81 294 PHE A O 1
ATOM 2391 N N . THR A 1 295 ? 15.404 -23.812 -15.667 1.00 70.88 295 THR A N 1
ATOM 2392 C CA . THR A 1 295 ? 14.668 -23.827 -14.390 1.00 70.88 295 THR A CA 1
ATOM 2393 C C . THR A 1 295 ? 13.340 -24.590 -14.429 1.00 70.88 295 THR A C 1
ATOM 2395 O O . THR A 1 295 ? 12.609 -24.560 -13.441 1.00 70.88 295 THR A O 1
ATOM 2398 N N . GLY A 1 296 ? 13.053 -25.271 -15.548 1.00 49.25 296 GLY A N 1
ATOM 2399 C CA . GLY A 1 296 ? 11.830 -26.053 -15.781 1.00 49.25 296 GLY A CA 1
ATOM 2400 C C . GLY A 1 296 ? 11.503 -27.085 -14.709 1.00 49.25 296 GLY A C 1
ATOM 2401 O O . GLY A 1 296 ? 12.439 -27.753 -14.213 1.00 49.25 296 GLY A O 1
#

Solvent-accessible surface area (backbone atoms only — not comparable to full-atom values): 16163 Å² total; per-residue (Å²): 142,80,90,65,92,66,84,83,50,57,37,94,91,42,81,47,33,32,62,44,73,60,43,56,66,37,75,48,72,49,81,26,54,77,59,38,45,34,43,74,45,34,52,43,32,26,35,54,46,48,52,90,75,62,81,89,57,71,88,77,65,54,92,85,45,53,66,43,52,43,51,82,74,40,61,77,39,47,58,47,52,63,49,72,54,95,61,23,27,32,21,28,36,40,41,29,82,64,71,84,78,86,83,55,98,56,45,31,38,36,34,37,26,59,93,65,34,35,42,46,30,32,70,41,68,64,60,36,47,49,66,71,53,43,51,74,46,81,47,69,41,51,70,41,80,88,81,37,35,36,40,39,77,42,51,80,52,24,41,56,44,93,86,45,87,47,42,36,39,31,34,32,42,41,84,40,46,51,62,23,30,42,37,38,42,41,78,34,44,86,26,89,80,21,61,51,36,50,50,45,38,79,54,60,76,50,27,29,22,43,93,85,36,79,35,52,44,54,84,79,38,58,75,47,48,58,53,76,46,77,39,86,87,77,33,31,36,40,40,35,40,35,39,30,57,60,26,81,54,68,46,65,38,31,41,38,38,38,17,51,73,20,73,46,79,56,94,91,39,73,23,24,6,7,27,27,34,39,42,41,38,35,46,56,33,38,81,71,73,97,77,85,82,90,82,121